Protein AF-0000000084614443 (afdb_homodimer)

Nearest PDB structures (foldseek):
  5t16-assembly2_J  TM=6.956E-01  e=3.233E-03  Saccharomyces cerevisiae S288C
  7dey-assembly2_B  TM=7.545E-01  e=1.263E-02  Scheffersomyces stipitis CBS 6054
  3rv1-assembly1_A  TM=6.695E-01  e=6.612E-02  Vanderwaltozyma polyspora DSM 70294
  7oib-assembly1_c  TM=7.573E-01  e=4.635E-01  Homo sapiens
  3rv0-assembly1_A  TM=6.256E-01  e=2.344E-01  Vanderwaltozyma polyspora DSM 70294

Foldseek 3Di:
DDDPDDDPDDPDDPDDPPDPDDDDPPPPPPPPVPPPPPPPCPVPVFQADDDDDDPVLVLLCLVPDDPSVVVLLVQLLVVLLVLLLVLVCVVCVPDDPVRSCVLSVQLSDLVLLLVSCVSNVVVVVSCVNCVPPHPDRSSSSSSSVLSSCVVRVNVVSSNVNSNSSVVNCCVPPVD/DCPDDDDDPDDPPDPDDPPDDPDDPDPPPVCPVPPPPPPPCVVPVFQADDDQDDPVLVLLCLVPDDPSVVVLLVQLLVVLLVLLLVLVCVVCVPDDPVRSCVLSVQLSDLVLLLVSCVSNVVVVVSCVNCVPPHPDRSSSSSSSVLSSCVVRVNVVSSNVNSNSSVVNCCVPPVD

Solvent-accessible surface area (backbone atoms only — not comparable to full-atom values): 20747 Å² total; per-residue (Å²): 141,93,89,83,77,80,88,83,79,85,85,73,87,80,76,84,84,72,86,73,82,76,73,84,73,76,79,73,74,75,76,68,70,73,74,70,67,68,70,72,71,72,72,73,76,66,49,68,64,80,85,77,92,42,70,69,59,51,45,41,52,46,42,65,92,38,72,58,22,53,38,30,25,53,52,5,46,36,44,48,45,25,46,39,50,52,31,42,45,70,75,40,73,81,55,48,53,69,55,48,52,55,52,48,65,45,68,66,31,49,70,48,30,28,51,49,24,54,65,36,42,45,65,65,57,42,48,76,67,30,74,83,59,60,92,60,59,51,20,51,47,42,21,15,50,51,28,49,35,50,76,66,70,31,56,70,54,48,54,51,38,29,38,39,49,47,51,47,42,54,72,72,62,67,117,141,85,91,75,94,90,81,87,79,79,80,88,68,89,76,76,86,73,82,71,91,76,76,78,79,80,77,75,72,76,74,69,68,72,74,69,67,66,69,70,70,71,70,71,74,66,48,66,66,79,84,78,94,42,69,70,58,51,45,41,52,47,40,66,89,39,70,59,22,53,37,30,26,54,52,5,46,37,43,47,45,25,46,38,51,51,31,42,47,70,74,40,73,80,56,48,55,69,56,48,52,56,50,48,64,44,68,67,32,50,69,47,30,28,52,50,24,54,66,38,42,44,65,64,56,41,50,76,66,32,74,82,61,59,93,60,59,50,18,51,48,41,21,15,49,52,28,50,34,50,76,69,69,32,56,71,55,50,52,52,38,29,37,40,50,47,50,48,42,53,72,72,62,68,116

pLDDT: mean 74.25, std 30.46, range [15.65, 98.75]

InterPro domains:
  IPR000999 Ribonuclease III domain [PS50142] (67-126)
  IPR036389 Ribonuclease III, endonuclease domain superfamily [G3DSA:1.10.1520.10] (41-172)
  IPR036389 Ribonuclease III, endonuclease domain superfamily [SSF69065] (45-162)

Radius of gyration: 46.21 Å; Cα contacts (8 Å, |Δi|>4): 333; chains: 2; bounding box: 99×212×124 Å

Organism: Rhizophagus irregularis (strain DAOM 197198w) (NCBI:txid1432141)

Sequence (350 aa):
MLRFQQNLQNLKNLKSIAFVSSIYKQNQLPLHLPRFLFSISDSTKTITLPKINDEKLLASIFTVPGNSHRFYRFYGDKAYNYYAVRALKLKLPDATRKEFVKITGVLVTRKFLSEVAKVCELDKMMLSYNKAGVNCNLGEMMEAYCSGMLFNGMEEEMKKFTSDVVDYYLKNYNKMLRFQQNLQNLKNLKSIAFVSSIYKQNQLPLHLPRFLFSISDSTKTITLPKINDEKLLASIFTVPGNSHRFYRFYGDKAYNYYAVRALKLKLPDATRKEFVKITGVLVTRKFLSEVAKVCELDKMMLSYNKAGVNCNLGEMMEAYCSGMLFNGMEEEMKKFTSDVVDYYLKNYNK

Secondary structure (DSSP, 8-state):
---------------------------------------------PPPPPPP--HHHHHHHHS-SSHHHHHHHHHHHHHHHHHHHHHHHHH-TT--HHHHHHHHHHHTSHHHHHHHHHHTTHHHHHHTT-TT-----HHHHHHHHHHHHHHTT-HHHHHHHHHHHHHHHHHHT--/-----------TT--------------------------------PPPPPPP--HHHHHHHHS-SSHHHHHHHHHHHHHHHHHHHHHHHHH-TT--HHHHHHHHHHHTSHHHHHHHHHHTTHHHHHHTT-TT-----HHHHHHHHHHHHHHTT-HHHHHHHHHHHHHHHHHHT--

Structure (mmCIF, N/CA/C/O backbone):
data_AF-0000000084614443-model_v1
#
loop_
_entity.id
_entity.type
_entity.pdbx_description
1 polymer 'RNase III domain-containing protein'
#
loop_
_atom_site.group_PDB
_atom_site.id
_atom_site.type_symbol
_atom_site.label_atom_id
_atom_site.label_alt_id
_atom_site.label_comp_id
_atom_site.label_asym_id
_atom_site.label_entity_id
_atom_site.label_seq_id
_atom_site.pdbx_PDB_ins_code
_atom_site.Cartn_x
_atom_site.Cartn_y
_atom_site.Cartn_z
_atom_site.occupancy
_atom_site.B_iso_or_equiv
_atom_site.auth_seq_id
_atom_site.auth_comp_id
_atom_site.auth_asym_id
_atom_site.auth_atom_id
_atom_site.pdbx_PDB_model_num
ATOM 1 N N . MET A 1 1 ? -25.234 -88.312 -103.25 1 16.89 1 MET A N 1
ATOM 2 C CA . MET A 1 1 ? -24.703 -86.938 -103.25 1 16.89 1 MET A CA 1
ATOM 3 C C . MET A 1 1 ? -24.828 -86.375 -101.812 1 16.89 1 MET A C 1
ATOM 5 O O . MET A 1 1 ? -23.844 -85.812 -101.312 1 16.89 1 MET A O 1
ATOM 9 N N . LEU A 1 2 ? -25.812 -85.188 -101.25 1 18.8 2 LEU A N 1
ATOM 10 C CA . LEU A 1 2 ? -25.625 -83.75 -101.125 1 18.8 2 LEU A CA 1
ATOM 11 C C . LEU A 1 2 ? -25.406 -83.375 -99.625 1 18.8 2 LEU A C 1
ATOM 13 O O . LEU A 1 2 ? -26.188 -83.812 -98.75 1 18.8 2 LEU A O 1
ATOM 17 N N . ARG A 1 3 ? -24.312 -82.562 -99.125 1 23.19 3 ARG A N 1
ATOM 18 C CA . ARG A 1 3 ? -23.281 -82.25 -98.125 1 23.19 3 ARG A CA 1
ATOM 19 C C . ARG A 1 3 ? -23.812 -81.312 -97.062 1 23.19 3 ARG A C 1
ATOM 21 O O . ARG A 1 3 ? -23.953 -80.125 -97.312 1 23.19 3 ARG A O 1
ATOM 28 N N . PHE A 1 4 ? -24.734 -81.438 -96.125 1 20.31 4 PHE A N 1
ATOM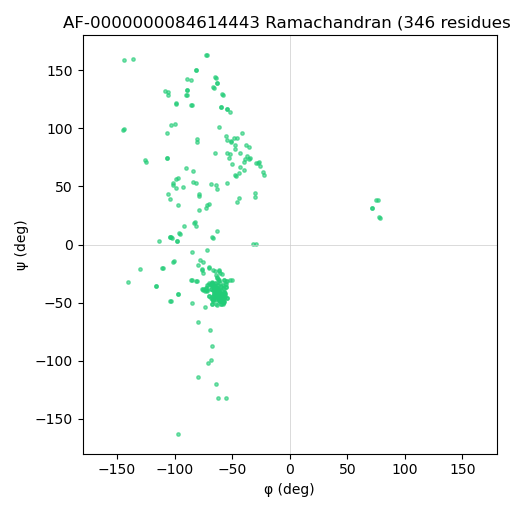 29 C CA . PHE A 1 4 ? -25.656 -80.812 -95.188 1 20.31 4 PHE A CA 1
ATOM 30 C C . PHE A 1 4 ? -24.906 -80 -94.125 1 20.31 4 PHE A C 1
ATOM 32 O O . PHE A 1 4 ? -25.516 -79.438 -93.188 1 20.31 4 PHE A O 1
ATOM 39 N N . GLN A 1 5 ? -23.594 -80.312 -93.75 1 20.92 5 GLN A N 1
ATOM 40 C CA . GLN A 1 5 ? -23.125 -80.312 -92.375 1 20.92 5 GLN A CA 1
ATOM 41 C C . GLN A 1 5 ? -22.812 -78.875 -91.875 1 20.92 5 GLN A C 1
ATOM 43 O O . GLN A 1 5 ? -22.391 -78.688 -90.75 1 20.92 5 GLN A O 1
ATOM 48 N N . GLN A 1 6 ? -22.641 -77.875 -92.75 1 20.55 6 GLN A N 1
ATOM 49 C CA . GLN A 1 6 ? -21.484 -77 -92.438 1 20.55 6 GLN A CA 1
ATOM 50 C C . GLN A 1 6 ? -21.641 -76.25 -91.125 1 20.55 6 GLN A C 1
ATOM 52 O O . GLN A 1 6 ? -20.766 -76.312 -90.25 1 20.55 6 GLN A O 1
ATOM 57 N N . ASN A 1 7 ? -21.641 -74.75 -91.062 1 19.61 7 ASN A N 1
ATOM 58 C CA . ASN A 1 7 ? -20.781 -73.75 -90.5 1 19.61 7 ASN A CA 1
ATOM 59 C C . ASN A 1 7 ? -21.375 -73.188 -89.188 1 19.61 7 ASN A C 1
ATOM 61 O O . ASN A 1 7 ? -22.484 -72.625 -89.188 1 19.61 7 ASN A O 1
ATOM 65 N N . LEU A 1 8 ? -21.047 -73.438 -87.875 1 22.34 8 LEU A N 1
ATOM 66 C CA . LEU A 1 8 ? -21.234 -73.25 -86.438 1 22.34 8 LEU A CA 1
ATOM 67 C C . LEU A 1 8 ? -20.984 -71.812 -86 1 22.34 8 LEU A C 1
ATOM 69 O O . LEU A 1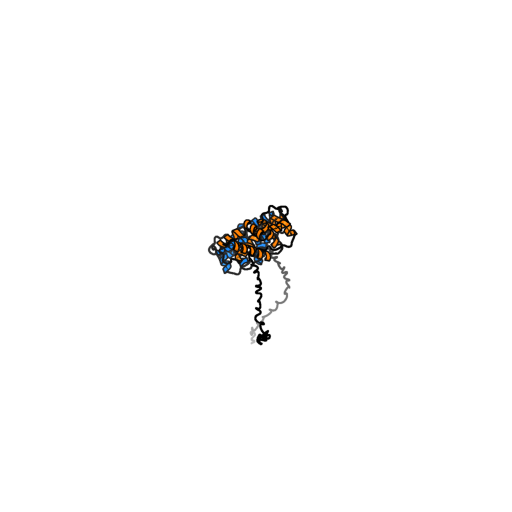 8 ? -20.203 -71.625 -85.125 1 22.34 8 LEU A O 1
ATOM 73 N N . GLN A 1 9 ? -20.859 -70.75 -86.938 1 19.41 9 GLN A N 1
ATOM 74 C CA . GLN A 1 9 ? -20.031 -69.625 -86.562 1 19.41 9 GLN A CA 1
ATOM 75 C C . GLN A 1 9 ? -20.578 -68.938 -85.375 1 19.41 9 GLN A C 1
ATOM 77 O O . GLN A 1 9 ? -21.5 -69.375 -84.688 1 19.41 9 GLN A O 1
ATOM 82 N N . ASN A 1 10 ? -20.766 -67.312 -85.312 1 20.31 10 ASN A N 1
ATOM 83 C CA . ASN A 1 10 ? -20.219 -66.188 -84.625 1 20.31 10 ASN A CA 1
ATOM 84 C C . ASN A 1 10 ? -21.141 -65.625 -83.562 1 20.31 10 ASN A C 1
ATOM 86 O O . ASN A 1 10 ? -22.016 -64.812 -83.812 1 20.31 10 ASN A O 1
ATOM 90 N N . LEU A 1 11 ? -21.859 -66.188 -82.688 1 20.45 11 LEU A N 1
ATOM 91 C CA . LEU A 1 11 ? -22.938 -65.688 -81.875 1 20.45 11 LEU A CA 1
ATOM 92 C C . LEU A 1 11 ? -22.422 -64.75 -80.812 1 20.45 11 LEU A C 1
ATOM 94 O O . LEU A 1 11 ? -22.453 -65.062 -79.625 1 20.45 11 LEU A O 1
ATOM 98 N N . LYS A 1 12 ? -21.297 -63.875 -81 1 19.42 12 LYS A N 1
ATOM 99 C CA . LYS A 1 12 ? -20.594 -63.375 -79.812 1 19.42 12 LYS A CA 1
ATOM 100 C C . LYS A 1 12 ? -21.469 -62.406 -79.062 1 19.42 12 LYS A C 1
ATOM 102 O O . LYS A 1 12 ? -21.547 -62.469 -77.812 1 19.42 12 LYS A O 1
ATOM 107 N N . ASN A 1 13 ? -21.766 -61.062 -79.5 1 20.52 13 ASN A N 1
ATOM 108 C CA . ASN A 1 13 ? -21.328 -59.844 -78.875 1 20.52 13 ASN A CA 1
ATOM 109 C C . ASN A 1 13 ? -22.375 -59.344 -77.875 1 20.52 13 ASN A C 1
ATOM 111 O O . ASN A 1 13 ? -23.266 -58.562 -78.188 1 20.52 13 ASN A O 1
ATOM 115 N N . LEU A 1 14 ? -23 -59.906 -76.938 1 20.31 14 LEU A N 1
ATOM 116 C CA . LEU A 1 14 ? -24.156 -59.531 -76.125 1 20.31 14 LEU A CA 1
ATOM 117 C C . LEU A 1 14 ? -23.812 -58.438 -75.125 1 20.31 14 LEU A C 1
ATOM 119 O O . LEU A 1 14 ? -23.688 -58.688 -73.938 1 20.31 14 LEU A O 1
ATOM 123 N N . LYS A 1 15 ? -22.844 -57.406 -75.312 1 19.23 15 LYS A N 1
ATOM 124 C CA . LYS A 1 15 ? -22.281 -56.781 -74.125 1 19.23 15 LYS A CA 1
ATOM 125 C C . LYS A 1 15 ? -23.328 -55.938 -73.375 1 19.23 15 LYS A C 1
ATOM 127 O O . LYS A 1 15 ? -23.516 -56.062 -72.188 1 19.23 15 LYS A O 1
ATOM 132 N N . SER A 1 16 ? -23.422 -54.5 -73.5 1 19.09 16 SER A N 1
ATOM 133 C CA . SER A 1 16 ? -23.031 -53.375 -72.625 1 19.09 16 SER A CA 1
ATOM 134 C C . SER A 1 16 ? -24.234 -52.75 -71.938 1 19.09 16 SER A C 1
ATOM 136 O O . SER A 1 16 ? -24.688 -51.656 -72.375 1 19.09 16 SER A O 1
ATOM 138 N N . ILE A 1 17 ? -25.266 -53.219 -71.438 1 20 17 ILE A N 1
ATOM 139 C CA . ILE A 1 17 ? -26.531 -52.594 -71.062 1 20 17 ILE A CA 1
ATOM 140 C C . ILE A 1 17 ? -26.328 -51.719 -69.875 1 20 17 ILE A C 1
ATOM 142 O O . ILE A 1 17 ? -26.828 -52.031 -68.75 1 20 17 ILE A O 1
ATOM 146 N N . ALA A 1 18 ? -25.25 -50.938 -69.5 1 20.23 18 ALA A N 1
ATOM 147 C CA . ALA A 1 18 ? -24.984 -50.5 -68.125 1 20.23 18 ALA A CA 1
ATOM 148 C C . ALA A 1 18 ? -25.891 -49.344 -67.75 1 20.23 18 ALA A C 1
ATOM 150 O O . ALA A 1 18 ? -25.906 -48.938 -66.562 1 20.23 18 ALA A O 1
ATOM 151 N N . PHE A 1 19 ? -26.672 -48.531 -68.438 1 21.39 19 PHE A N 1
ATOM 152 C CA . PHE A 1 19 ? -26.672 -47.094 -68.188 1 21.39 19 PHE A CA 1
ATOM 153 C C . PHE A 1 19 ? -27.578 -46.75 -67 1 21.39 19 PHE A C 1
ATOM 155 O O . PHE A 1 19 ? -28.672 -46.188 -67.188 1 21.39 19 PHE A O 1
ATOM 162 N N . VAL A 1 20 ? -28.047 -47.469 -66.062 1 19 20 VAL A N 1
ATOM 163 C CA . VAL A 1 20 ? -29.281 -47.219 -65.312 1 19 20 VAL A CA 1
ATOM 164 C C . VAL A 1 20 ? -29.078 -46.094 -64.312 1 19 20 VAL A C 1
ATOM 166 O O . VAL A 1 20 ? -30.016 -45.688 -63.625 1 19 20 VAL A O 1
ATOM 169 N N . SER A 1 21 ? -27.922 -45.562 -63.875 1 20.34 21 SER A N 1
ATOM 170 C CA . SER A 1 21 ? -27.766 -45.312 -62.438 1 20.34 21 SER A CA 1
ATOM 171 C C . SER A 1 21 ? -28.359 -43.969 -62.062 1 20.34 21 SER A C 1
ATOM 173 O O . SER A 1 21 ? -28.203 -43.5 -60.906 1 20.34 21 SER A O 1
ATOM 175 N N . SER A 1 22 ? -28.828 -43.062 -62.812 1 19.94 22 SER A N 1
ATOM 176 C CA . SER A 1 22 ? -28.562 -41.656 -62.5 1 19.94 22 SER A CA 1
ATOM 177 C C . SER A 1 22 ? -29.391 -41.188 -61.281 1 19.94 22 SER A C 1
ATOM 179 O O . SER A 1 22 ? -28.938 -40.375 -60.5 1 19.94 22 SER A O 1
ATOM 181 N N . ILE A 1 23 ? -30.703 -41.344 -61.25 1 22.33 23 ILE A N 1
ATOM 182 C CA . ILE A 1 23 ? -31.531 -40.156 -61.094 1 22.33 23 ILE A CA 1
ATOM 183 C C . ILE A 1 23 ? -31.594 -39.719 -59.656 1 22.33 23 ILE A C 1
ATOM 185 O O . ILE A 1 23 ? -31.469 -38.531 -59.312 1 22.33 23 ILE A O 1
ATOM 189 N N . TYR A 1 24 ? -32.188 -40.469 -58.781 1 21.53 24 TYR A N 1
ATOM 190 C CA . TYR A 1 24 ? -33.188 -39.938 -57.844 1 21.53 24 TYR A CA 1
ATOM 191 C C . TYR A 1 24 ? -32.5 -39.281 -56.656 1 21.53 24 TYR A C 1
ATOM 193 O O . TYR A 1 24 ? -32.031 -39.969 -55.719 1 21.53 24 TYR A O 1
ATOM 201 N N . LYS A 1 25 ? -31.625 -38.406 -56.812 1 22.64 25 LYS A N 1
ATOM 202 C CA . LYS A 1 25 ? -30.844 -37.938 -55.688 1 22.64 25 LYS A CA 1
ATOM 203 C C . LYS A 1 25 ? -31.734 -37.219 -54.656 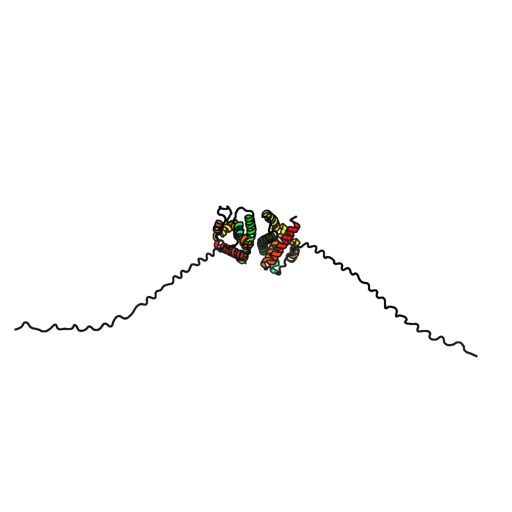1 22.64 25 LYS A C 1
ATOM 205 O O . LYS A 1 25 ? -32.281 -36.156 -54.969 1 22.64 25 LYS A O 1
ATOM 210 N N . GLN A 1 26 ? -32.438 -38 -53.844 1 21.94 26 GLN A N 1
ATOM 211 C CA . GLN A 1 26 ? -33.344 -37.531 -52.781 1 21.94 26 GLN A CA 1
ATOM 212 C C . GLN A 1 26 ? -32.625 -36.531 -51.875 1 21.94 26 GLN A C 1
ATOM 214 O O . GLN A 1 26 ? -31.469 -36.719 -51.5 1 21.94 26 GLN A O 1
ATOM 219 N N . ASN A 1 27 ? -33.062 -35.281 -51.875 1 26.38 27 ASN A N 1
ATOM 220 C CA . ASN A 1 27 ? -32.75 -34 -51.25 1 26.38 27 ASN A CA 1
ATOM 221 C C . ASN A 1 27 ? -32.719 -34.094 -49.75 1 26.38 27 ASN A C 1
ATOM 223 O O . ASN A 1 27 ? -33.75 -34.219 -49.094 1 26.38 27 ASN A O 1
ATOM 227 N N . GLN A 1 28 ? -31.953 -35.031 -49.219 1 23.77 28 GLN A N 1
ATOM 228 C CA . GLN A 1 28 ? -31.969 -35.188 -47.781 1 23.77 28 GLN A CA 1
ATOM 229 C C . GLN A 1 28 ? -31.641 -33.875 -47.094 1 23.77 28 GLN A C 1
ATOM 231 O O . GLN A 1 28 ? -30.609 -33.25 -47.375 1 23.77 28 GLN A O 1
ATOM 236 N N . LEU A 1 29 ? -32.688 -33.062 -46.719 1 27.36 29 LEU A N 1
ATOM 237 C CA . LEU A 1 29 ? -32.656 -31.844 -45.938 1 27.36 29 LEU A CA 1
ATOM 238 C C . LEU A 1 29 ? -31.859 -32.031 -44.656 1 27.36 29 LEU A C 1
ATOM 240 O O . LEU A 1 29 ? -32.219 -32.875 -43.812 1 27.36 29 LEU A O 1
ATOM 244 N N . PRO A 1 30 ? -30.594 -32.188 -44.719 1 25.08 30 PRO A N 1
ATOM 245 C CA . PRO A 1 30 ? -29.938 -32.5 -43.469 1 25.08 30 PRO A CA 1
ATOM 246 C C . PRO A 1 30 ? -30.25 -31.484 -42.375 1 25.08 30 PRO A C 1
ATOM 248 O O . PRO A 1 30 ? -30.188 -30.266 -42.594 1 25.08 30 PRO A O 1
ATOM 251 N N . LEU A 1 31 ? -31.297 -31.672 -41.594 1 28.78 31 LEU A N 1
ATOM 252 C CA . LEU A 1 31 ? -31.672 -30.969 -40.375 1 28.78 31 LEU A CA 1
ATOM 253 C C . LEU A 1 31 ? -30.469 -30.766 -39.438 1 28.78 31 LEU A C 1
ATOM 255 O O . LEU A 1 31 ? -30.031 -31.719 -38.781 1 28.78 31 LEU A O 1
ATOM 259 N N . HIS A 1 32 ? -29.375 -30.453 -40 1 29.08 32 HIS A N 1
ATOM 260 C CA . HIS A 1 32 ? -28.297 -30.328 -39.031 1 29.08 32 HIS A CA 1
ATOM 261 C C . HIS A 1 32 ? -28.672 -29.344 -37.906 1 29.08 32 HIS A C 1
ATOM 263 O O . HIS A 1 32 ? -28.969 -28.172 -38.188 1 29.08 32 HIS A O 1
ATOM 269 N N . LEU A 1 33 ? -29.469 -29.797 -36.969 1 29.88 33 LEU A N 1
ATOM 270 C CA . LEU A 1 33 ? -29.656 -29 -35.781 1 29.88 33 LEU A CA 1
ATOM 271 C C . LEU A 1 33 ? -28.312 -28.531 -35.219 1 29.88 33 LEU A C 1
ATOM 273 O O . LEU A 1 33 ? -27.406 -29.344 -35 1 29.88 33 LEU A O 1
ATOM 277 N N . PRO A 1 34 ? -27.875 -27.406 -35.625 1 28.75 34 PRO A N 1
ATOM 278 C CA . PRO A 1 34 ? -26.625 -26.953 -35.031 1 28.75 34 PRO A CA 1
ATOM 279 C C . PRO A 1 34 ? -26.625 -27.125 -33.5 1 28.75 34 PRO A C 1
ATOM 281 O O . PRO A 1 34 ? -27.594 -26.766 -32.844 1 28.75 34 PRO A O 1
ATOM 284 N N . ARG A 1 35 ? -26.141 -28.266 -33.031 1 30.59 35 ARG A N 1
ATOM 285 C CA . ARG A 1 35 ? -25.812 -28.328 -31.625 1 30.59 35 ARG A CA 1
ATOM 286 C C . ARG A 1 35 ? -25.156 -27.031 -31.156 1 30.59 35 ARG A C 1
ATOM 288 O O . ARG A 1 35 ? -24.031 -26.719 -31.578 1 30.59 35 ARG A O 1
ATOM 295 N N . PHE A 1 36 ? -25.906 -25.984 -31.078 1 29.53 36 PHE A N 1
ATOM 296 C CA . PHE A 1 36 ? -25.359 -24.906 -30.281 1 29.53 36 PHE A CA 1
ATOM 297 C C . PHE A 1 36 ? -24.766 -25.438 -28.984 1 29.53 36 PHE A C 1
ATOM 299 O O . PHE A 1 36 ? -25.484 -25.875 -28.094 1 29.53 36 PHE A O 1
ATOM 306 N N . LEU A 1 37 ? -23.797 -26.266 -29.109 1 32.5 37 LEU A N 1
ATOM 307 C CA . LEU A 1 37 ? -23.047 -26.422 -27.859 1 32.5 37 LEU A CA 1
ATOM 308 C C . LEU A 1 37 ? -22.938 -25.078 -27.125 1 32.5 37 LEU A C 1
ATOM 310 O O . LEU A 1 37 ? -22.344 -24.141 -27.641 1 32.5 37 LEU A O 1
ATOM 314 N N . PHE A 1 38 ? -23.969 -24.703 -26.531 1 30.8 38 PHE A N 1
ATOM 315 C CA . PHE A 1 38 ? -23.781 -23.734 -25.469 1 30.8 38 PHE A CA 1
ATOM 316 C C . PHE A 1 38 ? -22.516 -24.031 -24.672 1 30.8 38 PHE A C 1
ATOM 318 O O . PHE A 1 38 ? -22.375 -25.125 -24.109 1 30.8 38 PHE A O 1
ATOM 325 N N . SER A 1 39 ? -21.359 -23.75 -25.266 1 33.75 39 SER A N 1
ATOM 326 C CA . SER A 1 39 ? -20.281 -23.531 -24.312 1 33.75 39 SER A CA 1
ATOM 327 C C . SER A 1 39 ? -20.812 -23.031 -22.969 1 33.75 39 SER A C 1
ATOM 329 O O . SER A 1 39 ? -21.422 -21.969 -22.891 1 33.75 39 SER A O 1
ATOM 331 N N . ILE A 1 40 ? -21.438 -23.781 -22.234 1 35.19 40 ILE A N 1
ATOM 332 C CA . ILE A 1 40 ? -21.531 -23.422 -20.828 1 35.19 40 ILE A CA 1
ATOM 333 C C . ILE A 1 40 ? -20.297 -22.625 -20.422 1 35.19 40 ILE A C 1
ATOM 335 O O . ILE A 1 40 ? -19.188 -23.141 -20.422 1 35.19 40 ILE A O 1
ATOM 339 N N . SER A 1 41 ? -20.125 -21.375 -20.891 1 36.69 41 SER A N 1
ATOM 340 C CA . SER A 1 41 ? -19.281 -20.438 -20.172 1 36.69 41 SER A CA 1
ATOM 341 C C . SER A 1 41 ? -19.281 -20.719 -18.672 1 36.69 41 SER A C 1
ATOM 343 O O . SER A 1 41 ? -20.281 -20.484 -17.984 1 36.69 41 SER A O 1
ATOM 345 N N . ASP A 1 42 ? -19.188 -21.812 -18.188 1 39.66 42 ASP A N 1
ATOM 346 C CA . ASP A 1 42 ? -18.797 -22.016 -16.797 1 39.66 42 ASP A CA 1
ATOM 347 C C . ASP A 1 42 ? -18.016 -20.828 -16.266 1 39.66 42 ASP A C 1
ATOM 349 O O . ASP A 1 42 ? -16.844 -20.641 -16.594 1 39.66 42 ASP A O 1
ATOM 353 N N . SER A 1 43 ? -18.469 -19.609 -16.156 1 43.22 43 SER A N 1
ATOM 354 C CA . SER A 1 43 ? -18.047 -18.297 -15.68 1 43.22 43 SER A CA 1
ATOM 355 C C . SER A 1 43 ? -17.094 -18.422 -14.5 1 43.22 43 SER A C 1
ATOM 3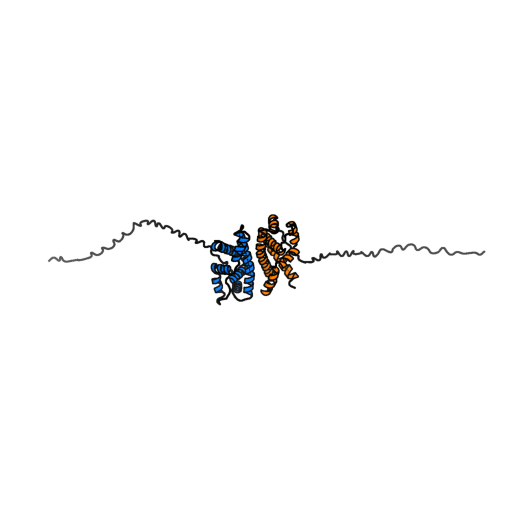57 O O . SER A 1 43 ? -17.266 -17.766 -13.477 1 43.22 43 SER A O 1
ATOM 359 N N . THR A 1 44 ? -16.719 -19.5 -14.023 1 50.38 44 THR A N 1
ATOM 360 C CA . THR A 1 44 ? -15.766 -19.516 -12.922 1 50.38 44 THR A CA 1
ATOM 361 C C . THR A 1 44 ? -14.578 -18.594 -13.203 1 50.38 44 THR A C 1
ATOM 363 O O . THR A 1 44 ? -13.68 -18.953 -13.969 1 50.38 44 THR A O 1
ATOM 366 N N . LYS A 1 45 ? -14.906 -17.375 -13.383 1 59.81 45 LYS A N 1
ATOM 367 C CA . LYS A 1 45 ? -13.914 -16.344 -13.617 1 59.81 45 LYS A CA 1
ATOM 368 C C . LYS A 1 45 ? -12.664 -16.578 -12.773 1 59.81 45 LYS A C 1
ATOM 370 O O . LYS A 1 45 ? -12.711 -16.5 -11.547 1 59.81 45 LYS A O 1
ATOM 375 N N . THR A 1 46 ? -11.68 -17.406 -13.234 1 82.5 46 THR A N 1
ATOM 376 C CA . THR A 1 46 ? -10.359 -17.719 -12.695 1 82.5 46 THR A CA 1
ATOM 377 C C . THR A 1 46 ? -9.461 -16.484 -12.75 1 82.5 46 THR A C 1
ATOM 379 O O . THR A 1 46 ? -9.68 -15.578 -13.562 1 82.5 46 THR A O 1
ATOM 382 N N . ILE A 1 47 ? -8.766 -16.25 -11.672 1 95.19 47 ILE A N 1
ATOM 383 C CA . ILE A 1 47 ? -7.785 -15.172 -11.641 1 95.19 47 ILE A CA 1
ATOM 384 C C . ILE A 1 47 ? -6.723 -15.406 -12.711 1 95.19 47 ILE A C 1
ATOM 386 O O . ILE A 1 47 ? -6.141 -16.484 -12.789 1 95.19 47 ILE A O 1
ATOM 390 N N . THR A 1 48 ? -6.66 -14.469 -13.625 1 93.75 48 THR A N 1
ATOM 391 C CA . THR A 1 48 ? -5.594 -14.555 -14.617 1 93.75 48 THR A CA 1
ATOM 392 C C . THR A 1 48 ? -4.352 -13.812 -14.141 1 93.75 48 THR A C 1
ATOM 394 O O . THR A 1 48 ? -4.434 -12.648 -13.727 1 93.75 48 THR A O 1
ATOM 397 N N . LEU A 1 49 ? -3.262 -14.469 -14.188 1 96.5 49 LEU A N 1
ATOM 398 C CA . LEU A 1 49 ? -1.996 -13.859 -13.789 1 96.5 49 LEU A CA 1
ATOM 399 C C . LEU A 1 49 ? -1.376 -13.086 -14.945 1 96.5 49 LEU A C 1
ATOM 401 O O . LEU A 1 49 ? -1.034 -13.672 -15.977 1 96.5 49 LEU A O 1
ATOM 405 N N . PRO A 1 50 ? -1.177 -11.805 -14.766 1 97.38 50 PRO A N 1
ATOM 406 C CA . PRO A 1 50 ? -0.54 -11.062 -15.852 1 97.38 50 PRO A CA 1
ATOM 407 C C . PRO A 1 50 ? 0.896 -11.508 -16.125 1 97.38 50 PRO A C 1
ATOM 409 O O . PRO A 1 50 ? 1.653 -11.75 -15.172 1 97.38 50 PRO A O 1
ATOM 412 N N . LYS A 1 51 ? 1.259 -11.5 -17.359 1 95.81 51 LYS A N 1
ATOM 413 C CA . LYS A 1 51 ? 2.578 -12.016 -17.719 1 95.81 51 LYS A CA 1
ATOM 414 C C . LYS A 1 51 ? 3.631 -10.914 -17.672 1 95.81 51 LYS A C 1
ATOM 416 O O . LYS A 1 51 ? 3.4 -9.805 -18.156 1 95.81 51 LYS A O 1
ATOM 421 N N . ILE A 1 52 ? 4.754 -11.227 -17.031 1 96.44 52 ILE A N 1
ATOM 422 C CA . ILE A 1 52 ? 5.922 -10.359 -17.031 1 96.44 52 ILE A CA 1
ATOM 423 C C . ILE A 1 52 ? 6.934 -10.836 -18.062 1 96.44 52 ILE A C 1
ATOM 425 O O . ILE A 1 52 ? 7.422 -11.969 -17.984 1 96.44 52 ILE A O 1
ATOM 429 N N . ASN A 1 53 ? 7.215 -9.922 -19 1 93.88 53 ASN A N 1
ATOM 430 C CA . ASN A 1 53 ? 8.125 -10.281 -20.078 1 93.88 53 ASN A CA 1
ATOM 431 C C . ASN A 1 53 ? 9.547 -9.797 -19.797 1 93.88 53 ASN A C 1
ATOM 433 O O . ASN A 1 53 ? 10.094 -8.992 -20.547 1 93.88 53 ASN A O 1
ATOM 437 N N . ASP A 1 54 ? 10.164 -10.117 -18.797 1 95 54 ASP A N 1
ATOM 438 C CA . ASP A 1 54 ? 11.531 -9.828 -18.375 1 95 54 ASP A CA 1
ATOM 439 C C . ASP A 1 54 ? 12.133 -11.008 -17.609 1 95 54 ASP A C 1
ATOM 441 O O . ASP A 1 54 ? 11.961 -11.125 -16.391 1 95 54 ASP A O 1
ATOM 445 N N . GLU A 1 55 ? 12.875 -11.727 -18.359 1 91.5 55 GLU A N 1
ATOM 446 C CA . GLU A 1 55 ? 13.391 -12.984 -17.828 1 91.5 55 GLU A CA 1
ATOM 447 C C . GLU A 1 55 ? 14.352 -12.734 -16.672 1 91.5 55 GLU A C 1
ATOM 449 O O . GLU A 1 55 ? 14.414 -13.523 -15.727 1 91.5 55 GLU A O 1
ATOM 454 N N . LYS A 1 56 ? 15.094 -11.734 -16.766 1 90.31 56 LYS A N 1
ATOM 455 C CA . LYS A 1 56 ? 16.031 -11.414 -15.695 1 90.31 56 LYS A CA 1
ATOM 456 C C . LYS A 1 56 ? 15.297 -11.062 -14.398 1 90.31 56 LYS A C 1
ATOM 458 O O . LYS A 1 56 ? 15.695 -11.5 -13.32 1 90.31 56 LYS A O 1
ATOM 463 N N . LEU A 1 57 ? 14.266 -10.305 -14.578 1 92 57 LEU A N 1
ATOM 464 C CA . LEU A 1 57 ? 13.438 -9.945 -13.43 1 92 57 LEU A CA 1
ATOM 465 C C . LEU A 1 57 ? 12.781 -11.172 -12.82 1 92 57 LEU A C 1
ATOM 467 O O . LEU A 1 57 ? 12.812 -11.359 -11.602 1 92 57 LEU A O 1
ATOM 471 N N . LEU A 1 58 ? 12.273 -12.016 -13.688 1 91.12 58 LEU A N 1
ATOM 472 C CA . LEU A 1 58 ? 11.609 -13.227 -13.211 1 91.12 58 LEU A CA 1
ATOM 473 C C . LEU A 1 58 ? 12.594 -14.133 -12.484 1 91.12 58 LEU A C 1
ATOM 475 O O . LEU A 1 58 ? 12.258 -14.727 -11.461 1 91.12 58 LEU A O 1
ATOM 479 N N . ALA A 1 59 ? 13.766 -14.156 -12.969 1 87.62 59 ALA A N 1
ATOM 480 C CA . ALA A 1 59 ? 14.797 -14.961 -12.32 1 87.62 59 ALA A CA 1
ATOM 481 C C . ALA A 1 59 ? 15.109 -14.422 -10.922 1 87.62 59 ALA A C 1
ATOM 483 O O . ALA A 1 59 ? 15.289 -15.195 -9.984 1 87.62 59 ALA A O 1
ATOM 484 N N . SER A 1 60 ? 15.141 -13.141 -10.797 1 87.69 60 SER A N 1
ATOM 485 C CA . SER A 1 60 ? 15.43 -12.516 -9.516 1 87.69 60 SER A CA 1
ATOM 486 C C . SER A 1 60 ? 14.312 -12.766 -8.508 1 87.69 60 SER A C 1
ATOM 488 O O . SER A 1 60 ? 14.562 -12.906 -7.312 1 87.69 60 SER A O 1
ATOM 490 N N . ILE A 1 61 ? 13.148 -12.828 -9.008 1 88.94 61 ILE A N 1
ATOM 491 C CA . ILE A 1 61 ? 11.969 -13.031 -8.172 1 88.94 61 ILE A CA 1
ATOM 492 C C . ILE A 1 61 ? 11.906 -14.492 -7.719 1 88.94 61 ILE A C 1
ATOM 494 O O . ILE A 1 61 ? 11.609 -14.773 -6.555 1 88.94 61 ILE A O 1
ATOM 498 N N . PHE A 1 62 ? 12.258 -15.367 -8.594 1 86 62 PHE A N 1
ATOM 499 C CA . PHE A 1 62 ? 11.984 -16.781 -8.328 1 86 62 PHE A CA 1
ATOM 500 C C . PHE A 1 62 ? 13.234 -17.484 -7.848 1 86 62 PHE A C 1
ATOM 502 O O . PHE A 1 62 ? 13.172 -18.625 -7.359 1 86 62 PHE A O 1
ATOM 509 N N . THR A 1 63 ? 14.305 -16.828 -8.055 1 76.38 63 THR A N 1
ATOM 510 C CA . THR A 1 63 ? 15.516 -17.484 -7.578 1 76.38 63 THR A CA 1
ATOM 511 C C . THR A 1 63 ? 15.695 -17.266 -6.078 1 76.38 63 THR A C 1
ATOM 513 O O . THR A 1 63 ? 16.016 -16.156 -5.641 1 76.38 63 THR A O 1
ATOM 516 N N . VAL A 1 64 ? 15.078 -18.203 -5.324 1 64.06 64 VAL A N 1
ATOM 517 C CA . VAL A 1 64 ? 15.211 -18.25 -3.871 1 64.06 64 VAL A CA 1
ATOM 518 C C . VAL A 1 64 ? 16.469 -19.047 -3.496 1 64.06 64 VAL A C 1
ATOM 520 O O . VAL A 1 64 ? 16.875 -19.953 -4.219 1 64.06 64 VAL A O 1
ATOM 523 N N . PRO A 1 65 ? 17.141 -18.562 -2.451 1 60.53 65 PRO A N 1
ATOM 524 C CA . PRO A 1 65 ? 17.125 -17.578 -1.367 1 60.53 65 PRO A CA 1
ATOM 525 C C . PRO A 1 65 ? 18.078 -16.422 -1.619 1 60.53 65 PRO A C 1
ATOM 527 O O . PRO A 1 65 ? 19.25 -16.641 -1.933 1 60.53 65 PRO A O 1
ATOM 530 N N . GLY A 1 66 ? 17.688 -15.242 -2.16 1 66.06 66 GLY A N 1
ATOM 531 C CA . GLY A 1 66 ? 18.641 -14.148 -2.314 1 66.06 66 GLY A CA 1
ATOM 532 C C . GLY A 1 66 ? 18.062 -12.805 -1.907 1 66.06 66 GLY A C 1
ATOM 533 O O . GLY A 1 66 ? 16.875 -12.688 -1.632 1 66.06 66 GLY A O 1
ATOM 534 N N . ASN A 1 67 ? 19.078 -12.008 -1.661 1 68 67 ASN A N 1
ATOM 535 C CA . ASN A 1 67 ? 18.766 -10.648 -1.223 1 68 67 ASN A CA 1
ATOM 536 C C . ASN A 1 67 ? 17.75 -9.977 -2.141 1 68 67 ASN A C 1
ATOM 538 O O . ASN A 1 67 ? 16.859 -9.266 -1.674 1 68 67 ASN A O 1
ATOM 542 N N . SER A 1 68 ? 17.797 -10.367 -3.357 1 81.44 68 SER A N 1
ATOM 543 C CA . SER A 1 68 ? 16.891 -9.734 -4.309 1 81.44 68 SER A CA 1
ATOM 544 C C . SER A 1 68 ? 15.461 -10.211 -4.098 1 81.44 68 SER A C 1
ATOM 546 O O . SER A 1 68 ? 14.523 -9.406 -4.102 1 81.44 68 SER A O 1
ATOM 548 N N . HIS A 1 69 ? 15.383 -11.461 -3.836 1 85.44 69 HIS A N 1
ATOM 549 C CA . HIS A 1 69 ? 14.062 -12.039 -3.596 1 85.44 69 HIS A CA 1
ATOM 550 C C . HIS A 1 69 ? 13.398 -11.422 -2.371 1 85.44 69 HIS A C 1
ATOM 552 O O . HIS A 1 69 ? 12.219 -11.078 -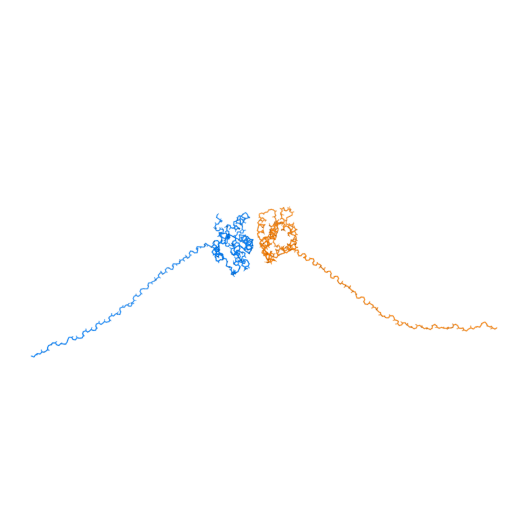2.402 1 85.44 69 HIS A O 1
ATOM 558 N N . ARG A 1 70 ? 14.156 -11.172 -1.376 1 89.69 70 ARG A N 1
ATOM 559 C CA . ARG A 1 70 ? 13.625 -10.625 -0.132 1 89.69 70 ARG A CA 1
ATOM 560 C C . ARG A 1 70 ? 13.156 -9.188 -0.324 1 89.69 70 ARG A C 1
ATOM 562 O O . ARG A 1 70 ? 12.164 -8.766 0.276 1 89.69 70 ARG A O 1
ATOM 569 N N . PHE A 1 71 ? 13.859 -8.555 -1.161 1 91.94 71 PHE A N 1
ATOM 570 C CA . PHE A 1 71 ? 13.461 -7.191 -1.479 1 91.94 71 PHE A CA 1
ATOM 571 C C . PHE A 1 71 ? 12.125 -7.18 -2.213 1 91.94 71 PHE A C 1
ATOM 573 O O . PHE A 1 71 ? 11.211 -6.434 -1.843 1 91.94 71 PHE A O 1
ATOM 580 N N . TYR A 1 72 ? 12.008 -8.016 -3.168 1 93.38 72 TYR A N 1
ATOM 581 C CA . TYR A 1 72 ? 10.781 -8.078 -3.951 1 93.38 72 TYR A CA 1
ATOM 582 C C . TYR A 1 72 ? 9.602 -8.5 -3.082 1 93.38 72 TYR A C 1
ATOM 584 O O . TYR A 1 72 ? 8.5 -7.973 -3.227 1 93.38 72 TYR A O 1
ATOM 592 N N . ARG A 1 73 ? 9.906 -9.422 -2.23 1 94.38 73 ARG A N 1
ATOM 593 C CA . ARG A 1 73 ? 8.867 -9.867 -1.307 1 94.38 73 ARG A CA 1
ATOM 594 C C . ARG A 1 73 ? 8.398 -8.727 -0.41 1 94.38 73 ARG A C 1
ATOM 596 O O . ARG A 1 73 ? 7.199 -8.531 -0.219 1 94.38 73 ARG A O 1
ATOM 603 N N . PHE A 1 74 ? 9.312 -8.039 0.081 1 95.38 74 PHE A N 1
ATOM 604 C CA . PHE A 1 74 ? 9.016 -6.938 0.991 1 95.38 74 PHE A CA 1
ATOM 605 C C . PHE A 1 74 ? 8.219 -5.848 0.282 1 95.38 74 PHE A C 1
ATOM 607 O O . PHE A 1 74 ? 7.16 -5.43 0.765 1 95.38 74 PHE A O 1
ATOM 614 N N . TYR A 1 75 ? 8.75 -5.449 -0.833 1 95.94 75 TYR A N 1
ATOM 615 C CA . TYR A 1 75 ? 8.078 -4.422 -1.619 1 95.94 75 TYR A CA 1
ATOM 616 C C . TYR A 1 75 ? 6.691 -4.883 -2.043 1 95.94 75 TYR A C 1
ATOM 618 O O . TYR A 1 75 ? 5.727 -4.121 -1.958 1 95.94 75 TYR A O 1
ATOM 626 N N . GLY A 1 76 ? 6.602 -6.105 -2.457 1 97.12 76 GLY A N 1
ATOM 627 C CA . GLY A 1 76 ? 5.352 -6.684 -2.918 1 97.12 76 GLY A CA 1
ATOM 628 C C . GLY A 1 76 ? 4.285 -6.738 -1.84 1 97.12 76 GLY A C 1
ATOM 629 O O . GLY A 1 76 ? 3.098 -6.578 -2.123 1 97.12 76 GLY A O 1
ATOM 630 N N . ASP A 1 77 ? 4.766 -6.969 -0.646 1 97.31 77 ASP A N 1
ATOM 631 C CA . ASP A 1 77 ? 3.844 -7 0.485 1 97.31 77 ASP A CA 1
ATOM 632 C C . ASP A 1 77 ? 3.127 -5.66 0.644 1 97.31 77 ASP A C 1
ATOM 634 O O . ASP A 1 77 ? 1.897 -5.613 0.724 1 97.31 77 ASP A O 1
ATOM 638 N N . LYS A 1 78 ? 3.873 -4.598 0.631 1 97.69 78 LYS A N 1
ATOM 639 C CA . LYS A 1 78 ? 3.293 -3.268 0.779 1 97.69 78 LYS A CA 1
ATOM 640 C C . LYS A 1 78 ? 2.406 -2.918 -0.412 1 97.69 78 LYS A C 1
ATOM 642 O O . LYS A 1 78 ? 1.307 -2.389 -0.24 1 97.69 78 LYS A O 1
ATOM 647 N N . ALA A 1 79 ? 2.881 -3.27 -1.561 1 98.38 79 ALA A N 1
ATOM 648 C CA . ALA A 1 79 ? 2.143 -2.941 -2.777 1 98.38 79 ALA A CA 1
ATOM 649 C C . ALA A 1 79 ? 0.829 -3.715 -2.848 1 98.38 79 ALA A C 1
ATOM 651 O O . ALA A 1 79 ? -0.237 -3.123 -3.037 1 98.38 79 ALA A O 1
ATOM 652 N N . TYR A 1 80 ? 0.95 -5.008 -2.66 1 98.75 80 TYR A N 1
ATOM 653 C CA . TYR A 1 80 ? -0.252 -5.828 -2.76 1 98.75 80 TYR A CA 1
ATOM 654 C C . TYR A 1 80 ? -1.305 -5.379 -1.754 1 98.75 80 TYR A C 1
ATOM 656 O O . TYR A 1 80 ? -2.492 -5.305 -2.078 1 98.75 80 TYR A O 1
ATOM 664 N N . ASN A 1 81 ? -0.875 -5.117 -0.515 1 98.38 81 ASN A N 1
ATOM 665 C CA . ASN A 1 81 ? -1.805 -4.688 0.523 1 98.38 81 ASN A CA 1
ATOM 666 C C . ASN A 1 81 ? -2.6 -3.461 0.088 1 98.38 81 ASN A C 1
ATOM 668 O O . ASN A 1 81 ? -3.826 -3.436 0.209 1 98.38 81 ASN A O 1
ATOM 672 N N . TYR A 1 82 ? -1.948 -2.514 -0.449 1 98.56 82 TYR A N 1
ATOM 673 C CA . TYR A 1 82 ? -2.625 -1.3 -0.89 1 98.56 82 TYR A CA 1
ATOM 674 C C . TYR A 1 82 ? -3.564 -1.591 -2.055 1 98.56 82 TYR A C 1
ATOM 676 O O . TYR A 1 82 ? -4.723 -1.17 -2.045 1 98.56 82 TYR A O 1
ATOM 684 N N . TYR A 1 83 ? -3.094 -2.305 -3.064 1 98.62 83 TYR A N 1
ATOM 685 C CA . TYR A 1 83 ? -3.902 -2.531 -4.258 1 98.62 83 TYR A CA 1
ATOM 686 C C . TYR A 1 83 ? -5.105 -3.414 -3.941 1 98.62 83 TYR A C 1
ATOM 688 O O . TYR A 1 83 ? -6.172 -3.258 -4.539 1 98.62 83 TYR A O 1
ATOM 696 N N . ALA A 1 84 ? -4.902 -4.363 -3.018 1 98.38 84 ALA A N 1
ATOM 697 C CA . ALA A 1 84 ? -6.027 -5.191 -2.592 1 98.38 84 ALA A CA 1
ATOM 698 C C . ALA A 1 84 ? -7.094 -4.352 -1.897 1 98.38 84 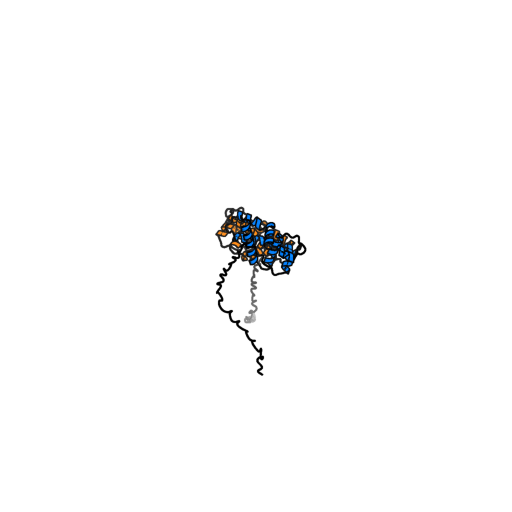ALA A C 1
ATOM 700 O O . ALA A 1 84 ? -8.289 -4.492 -2.186 1 98.38 84 ALA A O 1
ATOM 701 N N . VAL A 1 85 ? -6.641 -3.514 -0.999 1 97.56 85 VAL A N 1
ATOM 702 C CA . VAL A 1 85 ? -7.57 -2.662 -0.262 1 97.56 85 VAL A CA 1
ATOM 703 C C . VAL A 1 85 ? -8.25 -1.686 -1.221 1 97.56 85 VAL A C 1
ATOM 705 O O . VAL A 1 85 ? -9.445 -1.417 -1.099 1 97.56 85 VAL A O 1
ATOM 708 N N . ARG A 1 86 ? -7.512 -1.165 -2.094 1 97.69 86 ARG A N 1
ATOM 709 C CA . ARG A 1 86 ? -8.055 -0.287 -3.123 1 97.69 86 ARG A CA 1
ATOM 710 C C . ARG A 1 86 ? -9.141 -0.997 -3.93 1 97.69 86 ARG A C 1
ATOM 712 O O . ARG A 1 86 ? -10.211 -0.436 -4.168 1 97.69 86 ARG A O 1
ATOM 719 N N . ALA A 1 87 ? -8.844 -2.18 -4.371 1 98.19 87 ALA A N 1
ATOM 720 C CA . ALA A 1 87 ? -9.805 -2.963 -5.145 1 98.19 87 ALA A CA 1
ATOM 721 C C . ALA A 1 87 ? -11.07 -3.234 -4.336 1 98.19 87 ALA A C 1
ATOM 723 O O . ALA A 1 87 ? -12.188 -3.158 -4.863 1 98.19 87 ALA A O 1
ATOM 724 N N . LEU A 1 88 ? -10.859 -3.564 -3.092 1 97.62 88 LEU A N 1
ATOM 725 C CA . LEU A 1 88 ? -11.992 -3.848 -2.219 1 97.62 88 LEU A CA 1
ATOM 726 C C . LEU A 1 88 ? -12.898 -2.627 -2.09 1 97.62 88 LEU A C 1
ATOM 728 O O . LEU A 1 88 ? -14.117 -2.742 -2.18 1 97.62 88 LEU A O 1
ATOM 732 N N . LYS A 1 89 ? -12.289 -1.484 -1.829 1 96.5 89 LYS A N 1
ATOM 733 C CA . LYS A 1 89 ? -13.055 -0.246 -1.701 1 96.5 89 LYS A CA 1
ATOM 734 C C . LYS A 1 89 ? -13.859 0.035 -2.965 1 96.5 89 LYS A C 1
ATOM 736 O O . LYS A 1 89 ? -15 0.491 -2.891 1 96.5 89 LYS A O 1
ATOM 741 N N . LEU A 1 90 ? -13.32 -0.253 -4.094 1 96.31 90 LEU A N 1
ATOM 742 C CA . LEU A 1 90 ? -13.984 -0.018 -5.367 1 96.31 90 LEU A CA 1
ATOM 743 C C . LEU A 1 90 ? -15.133 -1 -5.57 1 96.31 90 LEU A C 1
ATOM 745 O O . LEU A 1 90 ? -16.188 -0.634 -6.105 1 96.31 90 LEU A O 1
ATOM 749 N N . LYS A 1 91 ? -14.945 -2.168 -5.094 1 96.12 91 LYS A N 1
ATOM 750 C CA . LYS A 1 91 ? -15.938 -3.223 -5.316 1 96.12 91 LYS A CA 1
ATOM 751 C C . LYS A 1 91 ? -17.047 -3.166 -4.27 1 96.12 91 LYS A C 1
ATOM 753 O O . LYS A 1 91 ? -18.188 -3.555 -4.539 1 96.12 91 LYS A O 1
ATOM 758 N N . LEU A 1 92 ? -16.688 -2.721 -3.117 1 95.56 92 LEU A N 1
ATOM 759 C CA . LEU A 1 92 ? -17.641 -2.592 -2.031 1 95.56 92 LEU A CA 1
ATOM 760 C C . LEU A 1 92 ? -17.656 -1.172 -1.474 1 95.56 92 LEU A C 1
ATOM 762 O O . LEU A 1 92 ? -17.297 -0.956 -0.311 1 95.56 92 LEU A O 1
ATOM 766 N N . PRO A 1 93 ? -18.156 -0.25 -2.166 1 91.44 93 PRO A N 1
ATOM 767 C CA . PRO A 1 93 ? -18.109 1.156 -1.76 1 91.44 93 PRO A CA 1
ATOM 768 C C . PRO A 1 93 ? -18.906 1.438 -0.493 1 91.44 93 PRO A C 1
ATOM 770 O O . PRO A 1 93 ? -18.609 2.393 0.231 1 91.44 93 PRO A O 1
ATOM 773 N N . ASP A 1 94 ? -19.844 0.593 -0.199 1 90.69 94 ASP A N 1
ATOM 774 C CA . ASP A 1 94 ? -20.719 0.846 0.938 1 90.69 94 ASP A CA 1
ATOM 775 C C . ASP A 1 94 ? -20.344 -0.017 2.137 1 90.69 94 ASP A C 1
ATOM 777 O O . ASP A 1 94 ? -21.031 -0.014 3.158 1 90.69 94 ASP A O 1
ATOM 781 N N . ALA A 1 95 ? -19.234 -0.714 1.983 1 90.06 95 ALA A N 1
ATOM 782 C CA . ALA A 1 95 ? -18.812 -1.564 3.094 1 90.06 95 ALA A CA 1
ATOM 783 C C . ALA A 1 95 ? -18.484 -0.731 4.328 1 90.06 95 ALA A C 1
ATOM 785 O O . ALA A 1 95 ? -17.891 0.341 4.223 1 90.06 95 ALA A O 1
ATOM 786 N N . THR A 1 96 ? -18.891 -1.22 5.461 1 89.56 96 THR A N 1
ATOM 787 C CA . THR A 1 96 ? -18.547 -0.594 6.727 1 89.56 96 THR A CA 1
ATOM 788 C C . THR A 1 96 ? -17.062 -0.831 7.051 1 89.56 96 THR A C 1
ATOM 790 O O . THR A 1 96 ? -16.438 -1.706 6.461 1 89.56 96 THR A O 1
ATOM 793 N N . ARG A 1 97 ? -16.5 -0.072 7.957 1 89.19 97 ARG A N 1
ATOM 794 C CA . ARG A 1 97 ? -15.133 -0.277 8.406 1 89.19 97 ARG A CA 1
ATOM 795 C C . ARG A 1 97 ? -14.93 -1.694 8.938 1 89.19 97 ARG A C 1
ATOM 797 O O . ARG A 1 97 ? -13.938 -2.35 8.617 1 89.19 97 ARG A O 1
ATOM 804 N N . LYS A 1 98 ? -15.93 -2.127 9.695 1 92.56 98 LYS A N 1
ATOM 805 C CA . LYS A 1 98 ? -15.836 -3.463 10.273 1 92.56 98 LYS A CA 1
ATOM 806 C C . LYS A 1 98 ? -15.75 -4.531 9.195 1 92.56 98 LYS A C 1
ATOM 808 O O . LYS A 1 98 ? -14.922 -5.441 9.273 1 92.56 98 LYS A O 1
ATOM 813 N N . GLU A 1 99 ? -16.578 -4.438 8.227 1 92.62 99 GLU A N 1
ATOM 814 C CA . GLU A 1 99 ? -16.562 -5.371 7.105 1 92.62 99 GLU A CA 1
ATOM 815 C C . GLU A 1 99 ? -15.258 -5.262 6.312 1 92.62 99 GLU A C 1
ATOM 817 O O . GLU A 1 99 ? -14.664 -6.273 5.93 1 92.62 99 GLU A O 1
ATOM 822 N N . PHE A 1 100 ? -14.922 -4.062 6.113 1 93.62 100 PHE A N 1
ATOM 823 C CA . PHE A 1 100 ? -13.711 -3.785 5.348 1 93.62 100 PHE A CA 1
ATOM 824 C C . PHE A 1 100 ? -12.492 -4.402 6.02 1 93.62 100 PHE A C 1
ATOM 826 O O . PHE A 1 100 ? -11.695 -5.086 5.371 1 93.62 100 PHE A O 1
ATOM 833 N N . VAL A 1 101 ? -12.367 -4.234 7.301 1 94.94 101 VAL A N 1
ATOM 834 C CA . VAL A 1 101 ? -11.242 -4.758 8.07 1 94.94 101 VAL A CA 1
ATOM 835 C C . VAL A 1 101 ? -11.297 -6.285 8.086 1 94.94 101 VAL A C 1
ATOM 837 O O . VAL A 1 101 ? -10.266 -6.949 7.949 1 94.94 101 VAL A O 1
ATOM 840 N N . LYS A 1 102 ? -12.453 -6.805 8.203 1 95.88 102 LYS A N 1
ATOM 841 C CA . LYS A 1 102 ? -12.633 -8.25 8.219 1 95.88 102 LYS A CA 1
ATOM 842 C C . LYS A 1 102 ? -12.164 -8.883 6.914 1 95.88 102 LYS A C 1
ATOM 844 O O . LYS A 1 102 ? -11.391 -9.844 6.922 1 95.88 102 LYS A O 1
ATOM 849 N N . ILE A 1 103 ? -12.578 -8.344 5.855 1 97 103 ILE A N 1
ATOM 850 C CA . ILE A 1 103 ? -12.242 -8.891 4.547 1 97 103 ILE A CA 1
ATOM 851 C C . ILE A 1 103 ? -10.742 -8.719 4.285 1 97 103 ILE A C 1
ATOM 853 O O . ILE A 1 103 ? -10.07 -9.656 3.861 1 97 103 ILE A O 1
ATOM 857 N N . THR A 1 104 ? -10.258 -7.527 4.559 1 97 104 THR A N 1
ATOM 858 C CA . THR A 1 104 ? -8.844 -7.25 4.32 1 97 104 THR A CA 1
ATOM 859 C C . THR A 1 104 ? -7.965 -8.164 5.168 1 97 104 THR A C 1
ATOM 861 O O . THR A 1 104 ? -6.879 -8.562 4.738 1 97 104 THR A O 1
ATOM 864 N N . GLY A 1 105 ? -8.422 -8.531 6.277 1 97.12 105 GLY A N 1
ATOM 865 C CA . GLY A 1 105 ? -7.691 -9.422 7.164 1 97.12 105 GLY A CA 1
ATOM 866 C C . GLY A 1 105 ? -7.41 -10.781 6.547 1 97.12 105 GLY A C 1
ATOM 867 O O . GLY A 1 105 ? -6.504 -11.492 6.984 1 97.12 105 GLY A O 1
ATOM 868 N N . VAL A 1 106 ? -8.156 -11.125 5.609 1 97.25 106 VAL A N 1
ATOM 869 C CA . VAL A 1 106 ? -7.961 -12.383 4.895 1 97.25 106 VAL A CA 1
ATOM 870 C C . VAL A 1 106 ? -7.176 -12.125 3.607 1 97.25 106 VAL A C 1
ATOM 872 O O . VAL A 1 106 ? -6.211 -12.836 3.311 1 97.25 106 VAL A O 1
ATOM 875 N N . LEU A 1 107 ? -7.512 -11.062 2.879 1 97.69 107 LEU A N 1
ATOM 876 C CA . LEU A 1 107 ? -6.973 -10.75 1.561 1 97.69 107 LEU A CA 1
ATOM 877 C C . LEU A 1 107 ? -5.453 -10.633 1.609 1 97.69 107 LEU A C 1
ATOM 879 O O . LEU A 1 107 ? -4.77 -10.922 0.623 1 97.69 107 LEU A O 1
ATOM 883 N N . VAL A 1 108 ? -4.961 -10.203 2.773 1 97.19 108 VAL A N 1
ATOM 884 C CA . VAL A 1 108 ? -3.553 -9.82 2.787 1 97.19 108 VAL A CA 1
ATOM 885 C C . VAL A 1 108 ? -2.727 -10.906 3.473 1 97.19 108 VAL A C 1
ATOM 887 O O . VAL A 1 108 ? -1.521 -10.742 3.674 1 97.19 108 VAL A O 1
ATOM 890 N N . THR A 1 109 ? -3.371 -12.031 3.811 1 97.38 109 THR A N 1
ATOM 891 C CA . THR A 1 109 ? -2.643 -13.109 4.477 1 97.38 109 THR A CA 1
ATOM 892 C C . THR A 1 109 ? -1.87 -13.945 3.463 1 97.38 109 THR A C 1
ATOM 894 O O . THR A 1 109 ? -2.312 -14.117 2.324 1 97.38 109 THR A O 1
ATOM 897 N N . ARG A 1 110 ? -0.807 -14.469 3.932 1 96.81 110 ARG A N 1
ATOM 898 C CA . ARG A 1 110 ? -0.015 -15.336 3.064 1 96.81 110 ARG A CA 1
ATOM 899 C C . ARG A 1 110 ? -0.771 -16.625 2.736 1 96.81 110 ARG A C 1
ATOM 901 O O . ARG A 1 110 ? -0.638 -17.156 1.636 1 96.81 110 ARG A O 1
ATOM 908 N N . LYS A 1 111 ? -1.554 -17.109 3.684 1 97.25 111 LYS A N 1
ATOM 909 C CA . LYS A 1 111 ? -2.373 -18.281 3.416 1 97.25 111 LYS A CA 1
ATOM 910 C C . LYS A 1 111 ? -3.303 -18.047 2.229 1 97.25 111 LYS A C 1
ATOM 912 O O . LYS A 1 111 ? -3.365 -18.875 1.312 1 97.25 111 LYS A O 1
ATOM 917 N N . PHE A 1 112 ? -3.973 -16.953 2.264 1 98.25 112 PHE A N 1
ATOM 918 C CA . PHE A 1 112 ? -4.859 -16.625 1.155 1 98.25 112 PHE A CA 1
ATOM 919 C C . PHE A 1 112 ? -4.066 -16.406 -0.126 1 98.25 112 PHE A C 1
ATOM 921 O O . PHE A 1 112 ? -4.469 -16.859 -1.198 1 98.25 112 PHE A O 1
ATOM 928 N N . LEU A 1 113 ? -2.967 -15.734 -0.046 1 98.25 113 LEU A N 1
ATOM 929 C CA . LEU A 1 113 ? -2.141 -15.469 -1.218 1 98.25 113 LEU A CA 1
ATOM 930 C C . LEU A 1 113 ? -1.594 -16.766 -1.807 1 98.25 113 LEU A C 1
ATOM 932 O O . LEU A 1 113 ? -1.414 -16.875 -3.021 1 98.25 113 LEU A O 1
ATOM 936 N N . SER A 1 114 ? -1.336 -17.719 -0.915 1 97.31 114 SER A N 1
ATOM 937 C CA . SER A 1 114 ? -0.937 -19.031 -1.409 1 97.31 114 SER A CA 1
ATOM 938 C C . SER A 1 114 ? -2.039 -19.656 -2.252 1 97.31 114 SER A C 1
ATOM 940 O O . SER A 1 114 ? -1.766 -20.266 -3.291 1 97.31 114 SER A O 1
ATOM 942 N N . GLU A 1 115 ? -3.223 -19.547 -1.789 1 97.31 115 GLU A N 1
ATOM 943 C CA . GLU A 1 115 ? -4.367 -20.047 -2.549 1 97.31 115 GLU A CA 1
ATOM 944 C C . GLU A 1 115 ? -4.496 -19.328 -3.885 1 97.31 115 GLU A C 1
ATOM 946 O O . GLU A 1 115 ? -4.695 -19.953 -4.922 1 97.31 115 GLU A O 1
ATOM 951 N N . VAL A 1 116 ? -4.359 -18.031 -3.893 1 97.94 116 VAL A N 1
ATOM 952 C CA . VAL A 1 116 ? -4.418 -17.234 -5.113 1 97.94 116 VAL A CA 1
ATOM 953 C C . VAL A 1 116 ? -3.33 -17.688 -6.082 1 97.94 116 VAL A C 1
ATOM 955 O O . VAL A 1 116 ? -3.574 -17.812 -7.285 1 97.94 116 VAL A O 1
ATOM 958 N N . ALA A 1 117 ? -2.166 -17.891 -5.574 1 96.75 117 ALA A N 1
ATOM 959 C CA . ALA A 1 117 ? -1.035 -18.328 -6.387 1 96.75 117 ALA A CA 1
ATOM 960 C C . ALA A 1 117 ? -1.351 -19.625 -7.109 1 96.75 117 ALA A C 1
ATOM 962 O O . ALA A 1 117 ? -1.002 -19.797 -8.281 1 96.75 117 ALA A O 1
ATOM 963 N N . LYS A 1 118 ? -1.995 -20.5 -6.434 1 95.69 118 LYS A N 1
ATOM 964 C CA . LYS A 1 118 ? -2.371 -21.766 -7.035 1 95.69 118 LYS A CA 1
ATOM 965 C C . LYS A 1 118 ? -3.455 -21.578 -8.094 1 95.69 118 LYS A C 1
ATOM 967 O O . LYS A 1 118 ? -3.373 -22.156 -9.18 1 95.69 118 LYS A O 1
ATOM 972 N N . VAL A 1 119 ? -4.422 -20.781 -7.742 1 96.44 119 VAL A N 1
ATOM 973 C CA . VAL A 1 119 ? -5.543 -20.531 -8.641 1 96.44 119 VAL A CA 1
ATOM 974 C C . VAL A 1 119 ? -5.035 -19.922 -9.945 1 96.44 119 VAL A C 1
ATOM 976 O O . VAL A 1 119 ? -5.527 -20.25 -11.023 1 96.44 119 VAL A O 1
ATOM 979 N N . CYS A 1 120 ? -4.023 -19.094 -9.844 1 96.5 120 CYS A N 1
ATOM 980 C CA . CYS A 1 120 ? -3.529 -18.438 -11.047 1 96.5 120 CYS A CA 1
ATOM 981 C C . CYS A 1 120 ? -2.312 -19.172 -11.602 1 96.5 120 CYS A C 1
ATOM 983 O O . CYS A 1 120 ? -1.666 -18.688 -12.539 1 96.5 120 CYS A O 1
ATOM 985 N N . GLU A 1 121 ? -1.907 -20.266 -11.023 1 94.44 121 GLU A N 1
ATOM 986 C CA . GLU A 1 121 ? -0.901 -21.203 -11.508 1 94.44 121 GLU A CA 1
ATOM 987 C C . GLU A 1 121 ? 0.5 -20.609 -11.422 1 94.44 121 GLU A C 1
ATOM 989 O O . GLU A 1 121 ? 1.337 -20.859 -12.297 1 94.44 121 GLU A O 1
ATOM 994 N N . LEU A 1 122 ? 0.66 -19.812 -10.484 1 94.44 122 LEU A N 1
ATOM 995 C CA . LEU A 1 122 ? 2.004 -19.312 -10.227 1 94.44 122 LEU A CA 1
ATOM 996 C C . LEU A 1 122 ? 2.945 -20.438 -9.836 1 94.44 122 LEU A C 1
ATOM 998 O O . LEU A 1 122 ? 4.133 -20.406 -10.172 1 94.44 122 LEU A O 1
ATOM 1002 N N . ASP A 1 123 ? 2.455 -21.359 -9.078 1 90.12 123 ASP A N 1
ATOM 1003 C CA . ASP A 1 123 ? 3.252 -22.5 -8.641 1 90.12 123 ASP A CA 1
ATOM 1004 C C . ASP A 1 123 ? 3.846 -23.25 -9.828 1 90.12 123 ASP A C 1
ATOM 1006 O O . ASP A 1 123 ? 4.996 -23.703 -9.781 1 90.12 123 ASP A O 1
ATOM 1010 N N . LYS A 1 124 ? 3.135 -23.359 -10.922 1 89.44 124 LYS A N 1
ATOM 1011 C CA . LYS A 1 124 ? 3.625 -24.016 -12.133 1 89.44 124 LYS A CA 1
ATOM 1012 C C . LYS A 1 124 ? 4.695 -23.172 -12.82 1 89.44 124 LYS A C 1
ATOM 1014 O O . LYS A 1 124 ? 5.688 -23.703 -13.32 1 89.44 124 LYS A O 1
ATOM 1019 N N . MET A 1 125 ? 4.473 -21.906 -12.828 1 88.5 125 MET A N 1
ATOM 1020 C CA . MET A 1 125 ? 5.441 -21 -13.438 1 88.5 125 MET A CA 1
ATOM 1021 C C . MET A 1 125 ? 6.781 -21.062 -12.711 1 88.5 125 MET A C 1
ATOM 1023 O O . MET A 1 125 ? 7.836 -21.047 -13.344 1 88.5 125 MET A O 1
ATOM 1027 N N . MET A 1 126 ? 6.719 -21.094 -11.461 1 86.56 126 MET A N 1
ATOM 1028 C CA . MET A 1 126 ? 7.914 -21.078 -10.625 1 86.56 126 MET A CA 1
ATOM 1029 C C . MET A 1 126 ? 8.781 -22.312 -10.914 1 86.56 126 MET A C 1
ATOM 1031 O O . MET A 1 126 ? 10 -22.25 -10.766 1 86.56 126 MET A O 1
ATOM 1035 N N . LEU A 1 127 ? 8.172 -23.406 -11.266 1 82.56 127 LEU A N 1
ATOM 1036 C CA . LEU A 1 127 ? 8.875 -24.656 -11.531 1 82.56 127 LEU A CA 1
ATOM 1037 C C . LEU A 1 127 ? 9.859 -24.484 -12.68 1 82.56 127 LEU A C 1
ATOM 1039 O O . LEU A 1 127 ? 10.891 -25.172 -12.727 1 82.56 127 LEU A O 1
ATOM 1043 N N . SER A 1 128 ? 9.562 -23.547 -13.477 1 81.25 128 SER A N 1
ATOM 1044 C CA . SER A 1 128 ? 10.453 -23.297 -14.602 1 81.25 128 SER A CA 1
ATOM 1045 C C . SER A 1 128 ? 11.719 -22.578 -14.164 1 81.25 128 SER A C 1
ATOM 1047 O O . SER A 1 128 ? 12.727 -22.609 -14.859 1 81.25 128 SER A O 1
ATOM 1049 N N . TYR A 1 129 ? 11.711 -21.938 -13.094 1 76.94 129 TYR A N 1
ATOM 1050 C CA . TYR A 1 129 ? 12.859 -21.172 -12.602 1 76.94 129 TYR A CA 1
ATOM 1051 C C . TYR A 1 129 ? 13.555 -21.906 -11.469 1 76.94 129 TYR A C 1
ATOM 1053 O O . TYR A 1 129 ? 14.766 -21.75 -11.273 1 76.94 129 TYR A O 1
ATOM 1061 N N . ASN A 1 130 ? 12.781 -22.328 -10.555 1 66.31 130 ASN A N 1
ATOM 1062 C CA . ASN A 1 130 ? 13.383 -22.938 -9.375 1 66.31 130 ASN A CA 1
ATOM 1063 C C . ASN A 1 130 ? 13.195 -24.453 -9.375 1 66.31 130 ASN A C 1
ATOM 1065 O O . ASN A 1 130 ? 12.227 -24.969 -8.805 1 66.31 130 ASN A O 1
ATOM 1069 N N . LYS A 1 131 ? 13.961 -25.109 -10.234 1 56.22 131 LYS A N 1
ATOM 1070 C CA . LYS A 1 131 ? 13.914 -26.578 -10.258 1 56.22 131 LYS A CA 1
ATOM 1071 C C . LYS A 1 131 ? 14.18 -27.156 -8.867 1 56.22 131 LYS A C 1
ATOM 1073 O O . LYS A 1 131 ? 13.695 -28.234 -8.539 1 56.22 131 LYS A O 1
ATOM 1078 N N . ALA A 1 132 ? 14.992 -26.406 -8.133 1 51.44 132 ALA A N 1
ATOM 1079 C CA . ALA A 1 132 ? 15.586 -27.062 -6.973 1 51.44 132 ALA A CA 1
ATOM 1080 C C . ALA A 1 132 ? 14.625 -27.078 -5.789 1 51.44 132 ALA A C 1
ATOM 1082 O O . ALA A 1 132 ? 14.945 -27.609 -4.727 1 51.44 132 ALA A O 1
ATOM 1083 N N . GLY A 1 133 ? 13.383 -26.844 -5.98 1 54.97 133 GLY A N 1
ATOM 1084 C CA . GLY A 1 133 ? 12.484 -27.016 -4.844 1 54.97 133 GLY A CA 1
ATOM 1085 C C . GLY A 1 133 ? 12.562 -25.875 -3.844 1 54.97 133 GLY A C 1
ATOM 1086 O O . GLY A 1 133 ? 12.766 -26.109 -2.648 1 54.97 133 GLY A O 1
ATOM 1087 N N . VAL A 1 134 ? 12.695 -24.688 -4.184 1 56.34 134 VAL A N 1
ATOM 1088 C CA . VAL A 1 134 ? 12.883 -23.578 -3.248 1 56.34 134 VAL A CA 1
ATOM 1089 C C . VAL A 1 134 ? 11.758 -23.578 -2.209 1 56.34 134 VAL A C 1
ATOM 1091 O O . VAL A 1 134 ? 10.594 -23.797 -2.547 1 56.34 134 VAL A O 1
ATOM 1094 N N . ASN A 1 135 ? 12.203 -23.781 -0.996 1 65.69 135 ASN A N 1
ATOM 1095 C CA . ASN A 1 135 ? 11.352 -23.75 0.188 1 65.69 135 ASN A CA 1
ATOM 1096 C C . ASN A 1 135 ? 10.734 -22.375 0.398 1 65.69 135 ASN A C 1
ATOM 1098 O O . ASN A 1 135 ? 11.094 -21.672 1.339 1 65.69 135 ASN A O 1
ATOM 1102 N N . CYS A 1 136 ? 10.195 -21.844 -0.619 1 75.19 136 CYS A N 1
ATOM 1103 C CA . CYS A 1 136 ? 9.539 -20.562 -0.421 1 75.19 136 CYS A CA 1
ATOM 1104 C C . CYS A 1 136 ? 8.023 -20.703 -0.428 1 75.19 136 CYS A C 1
ATOM 1106 O O . CYS A 1 136 ? 7.477 -21.469 -1.233 1 75.19 136 CYS A O 1
ATOM 1108 N N . ASN A 1 137 ? 7.539 -20.094 0.573 1 88.06 137 ASN A N 1
ATOM 1109 C CA . ASN A 1 137 ? 6.086 -20.047 0.693 1 88.06 137 ASN A CA 1
ATOM 1110 C C . ASN A 1 137 ? 5.445 -19.391 -0.527 1 88.06 137 ASN A C 1
ATOM 1112 O O . ASN A 1 137 ? 5.914 -18.359 -1 1 88.06 137 ASN A O 1
ATOM 1116 N N . LEU A 1 138 ? 4.445 -20.047 -1.149 1 92 138 LEU A N 1
ATOM 1117 C CA . LEU A 1 138 ? 3.777 -19.562 -2.354 1 92 138 LEU A CA 1
ATOM 1118 C C . LEU A 1 138 ? 3.213 -18.156 -2.139 1 92 138 LEU A C 1
ATOM 1120 O O . LEU A 1 138 ? 3.172 -17.359 -3.07 1 92 138 LEU A O 1
ATOM 1124 N N . GLY A 1 139 ? 2.77 -17.906 -0.932 1 96.06 139 GLY A N 1
ATOM 1125 C CA . GLY A 1 139 ? 2.295 -16.562 -0.605 1 96.06 139 GLY A CA 1
ATOM 1126 C C . GLY A 1 139 ? 3.365 -15.5 -0.752 1 96.06 139 GLY A C 1
ATOM 1127 O O . GLY A 1 139 ? 3.096 -14.406 -1.261 1 96.06 139 GLY A O 1
ATOM 1128 N N . GLU A 1 140 ? 4.531 -15.836 -0.341 1 94.12 140 GLU A N 1
ATOM 1129 C CA . GLU A 1 140 ? 5.664 -14.93 -0.48 1 94.12 140 GLU A CA 1
ATOM 1130 C C . GLU A 1 140 ? 6.031 -14.727 -1.947 1 94.12 140 GLU A C 1
ATOM 1132 O O . GLU A 1 140 ? 6.391 -13.617 -2.354 1 94.12 140 GLU A O 1
ATOM 1137 N N . MET A 1 141 ? 5.871 -15.773 -2.646 1 93.19 141 MET A N 1
ATOM 1138 C CA . MET A 1 141 ? 6.164 -15.688 -4.074 1 93.19 141 MET A CA 1
ATOM 1139 C C . MET A 1 141 ? 5.148 -14.797 -4.785 1 93.19 141 MET A C 1
ATOM 1141 O O . MET A 1 141 ? 5.504 -14.047 -5.691 1 93.19 141 MET A O 1
ATOM 1145 N N . MET A 1 142 ? 3.943 -14.922 -4.359 1 96.5 142 MET A N 1
ATOM 1146 C CA . MET A 1 142 ? 2.896 -14.078 -4.926 1 96.5 142 MET A CA 1
ATOM 1147 C C . MET A 1 142 ? 3.176 -12.609 -4.648 1 96.5 142 MET A C 1
ATOM 1149 O O . MET A 1 142 ? 3.033 -11.766 -5.535 1 96.5 142 MET A O 1
ATOM 1153 N N . GLU A 1 143 ? 3.621 -12.328 -3.48 1 97.38 143 GLU A N 1
ATOM 1154 C CA . GLU A 1 143 ? 4.012 -10.961 -3.143 1 97.38 143 GLU A CA 1
ATOM 1155 C C . GLU A 1 143 ? 5.137 -10.469 -4.047 1 97.38 143 GLU A C 1
ATOM 1157 O O . GLU A 1 143 ? 5.062 -9.367 -4.602 1 97.38 143 GLU A O 1
ATOM 1162 N N . ALA A 1 144 ? 6.117 -11.266 -4.184 1 95.5 144 ALA A N 1
ATOM 1163 C CA . ALA A 1 144 ? 7.262 -10.906 -5.02 1 95.5 144 ALA A CA 1
ATOM 1164 C C . ALA A 1 144 ? 6.836 -10.695 -6.469 1 95.5 144 ALA A C 1
ATOM 1166 O O . ALA A 1 144 ? 7.324 -9.781 -7.137 1 95.5 144 ALA A O 1
ATOM 1167 N N . TYR A 1 145 ? 5.973 -11.547 -6.957 1 96.31 145 TYR A N 1
ATOM 1168 C CA . TYR A 1 145 ? 5.492 -11.398 -8.328 1 96.31 145 TYR A CA 1
ATOM 1169 C C . TYR A 1 145 ? 4.773 -10.07 -8.516 1 96.31 145 TYR A C 1
ATOM 1171 O O . TYR A 1 145 ? 4.906 -9.43 -9.562 1 96.31 145 TYR A O 1
ATOM 1179 N N . CYS A 1 146 ? 4.008 -9.656 -7.539 1 98.25 146 CYS A N 1
ATOM 1180 C CA . CYS A 1 146 ? 3.338 -8.359 -7.59 1 98.25 146 CYS A CA 1
ATOM 1181 C C . CYS A 1 146 ? 4.348 -7.23 -7.73 1 98.25 146 CYS A C 1
ATOM 1183 O O . CYS A 1 146 ? 4.141 -6.305 -8.516 1 98.25 146 CYS A O 1
ATOM 1185 N N . SER A 1 147 ? 5.398 -7.355 -6.984 1 96.81 147 SER A N 1
ATOM 1186 C CA . SER A 1 147 ? 6.469 -6.379 -7.125 1 96.81 147 SER A CA 1
ATOM 1187 C C . SER A 1 147 ? 7.02 -6.363 -8.547 1 96.81 147 SER A C 1
ATOM 1189 O O . SER A 1 147 ? 7.281 -5.293 -9.102 1 96.81 147 SER A O 1
ATOM 1191 N N . GLY A 1 148 ? 7.211 -7.516 -9.07 1 96.19 148 GLY A N 1
ATOM 1192 C CA . GLY A 1 148 ? 7.691 -7.625 -10.438 1 96.19 148 GLY A CA 1
ATOM 1193 C C . GLY A 1 148 ? 6.797 -6.926 -11.438 1 96.19 148 GLY A C 1
ATOM 1194 O O . GLY A 1 148 ? 7.285 -6.262 -12.359 1 96.19 148 GLY A O 1
ATOM 1195 N N . MET A 1 149 ? 5.543 -7.086 -11.273 1 97.81 149 MET A N 1
ATOM 1196 C CA . MET A 1 149 ? 4.602 -6.395 -12.148 1 97.81 149 MET A CA 1
ATOM 1197 C C . MET A 1 149 ? 4.828 -4.887 -12.117 1 97.81 149 MET A C 1
ATOM 1199 O O . MET A 1 149 ? 4.949 -4.25 -13.164 1 97.81 149 MET A O 1
ATOM 1203 N N . LEU A 1 150 ? 5.008 -4.363 -10.953 1 97.5 150 LEU A N 1
ATOM 1204 C CA . LEU A 1 150 ? 5.113 -2.916 -10.789 1 97.5 150 LEU A CA 1
ATOM 1205 C C . LEU A 1 150 ? 6.457 -2.41 -11.312 1 97.5 150 LEU A C 1
ATOM 1207 O O . LEU A 1 150 ? 6.527 -1.34 -11.922 1 97.5 150 LEU A O 1
ATOM 1211 N N . PHE A 1 151 ? 7.484 -3.189 -11.086 1 94.69 151 PHE A N 1
ATOM 1212 C CA . PHE A 1 151 ? 8.812 -2.805 -11.555 1 94.69 151 PHE A CA 1
ATOM 1213 C C . PHE A 1 151 ? 8.891 -2.881 -13.078 1 94.69 151 PHE A C 1
ATOM 1215 O O . PHE A 1 151 ? 9.773 -2.271 -13.688 1 94.69 151 PHE A O 1
ATOM 1222 N N . ASN A 1 152 ? 7.996 -3.604 -13.648 1 96 152 ASN A N 1
ATOM 1223 C CA . ASN A 1 152 ? 7.934 -3.721 -15.102 1 96 152 ASN A CA 1
ATOM 1224 C C . ASN A 1 152 ? 6.922 -2.748 -15.703 1 96 152 ASN A C 1
ATOM 1226 O O . ASN A 1 152 ? 6.5 -2.91 -16.844 1 96 152 ASN A O 1
ATOM 1230 N N . GLY A 1 153 ? 6.426 -1.839 -14.891 1 95.75 153 GLY A N 1
ATOM 1231 C CA . GLY A 1 153 ? 5.523 -0.808 -15.375 1 95.75 153 GLY A CA 1
ATOM 1232 C C . GLY A 1 153 ? 4.105 -1.307 -15.586 1 95.75 153 GLY A C 1
ATOM 1233 O O . GLY A 1 153 ? 3.34 -0.716 -16.344 1 95.75 153 GLY A O 1
ATOM 1234 N N . MET A 1 154 ? 3.684 -2.352 -14.945 1 97.88 154 MET A N 1
ATOM 1235 C CA . MET A 1 154 ? 2.395 -3.006 -15.156 1 97.88 154 MET A CA 1
ATOM 1236 C C . MET A 1 154 ? 1.402 -2.619 -14.07 1 97.88 154 MET A C 1
ATOM 1238 O O . MET A 1 154 ? 0.78 -3.486 -13.453 1 97.88 154 MET A O 1
ATOM 1242 N N . GLU A 1 155 ? 1.259 -1.328 -13.859 1 97.69 155 GLU A N 1
ATOM 1243 C CA . GLU A 1 155 ? 0.363 -0.855 -12.812 1 97.69 155 GLU A CA 1
ATOM 1244 C C . GLU A 1 155 ? -1.089 -1.205 -13.125 1 97.69 155 GLU A C 1
ATOM 1246 O O . GLU A 1 155 ? -1.84 -1.615 -12.234 1 97.69 155 GLU A O 1
ATOM 1251 N N . GLU A 1 156 ? -1.523 -1.002 -14.383 1 98.25 156 GLU A N 1
ATOM 1252 C CA . GLU A 1 156 ? -2.896 -1.319 -14.766 1 98.25 156 GLU A CA 1
ATOM 1253 C C . GLU A 1 156 ? -3.182 -2.811 -14.617 1 98.25 156 GLU A C 1
ATOM 1255 O O . GLU A 1 156 ? -4.27 -3.201 -14.195 1 98.25 156 GLU A O 1
ATOM 1260 N N . GLU A 1 157 ? -2.238 -3.635 -14.93 1 98.5 157 GLU A N 1
ATOM 1261 C CA . GLU A 1 157 ? -2.381 -5.078 -14.758 1 98.5 157 GLU A CA 1
ATOM 1262 C C . GLU A 1 157 ? -2.484 -5.449 -13.281 1 98.5 157 GLU A C 1
ATOM 1264 O O . GLU A 1 157 ? -3.221 -6.367 -12.914 1 98.5 157 GLU A O 1
ATOM 1269 N N . MET A 1 158 ? -1.726 -4.738 -12.461 1 98.5 158 MET A N 1
ATOM 1270 C CA . MET A 1 158 ? -1.816 -4.949 -11.023 1 98.5 158 MET A CA 1
ATOM 1271 C C . MET A 1 158 ? -3.217 -4.629 -10.508 1 98.5 158 MET A C 1
ATOM 1273 O O . MET A 1 158 ? -3.775 -5.379 -9.711 1 98.5 158 MET A O 1
ATOM 1277 N N . LYS A 1 159 ? -3.781 -3.49 -10.977 1 98.31 159 LYS A N 1
ATOM 1278 C CA . LYS A 1 159 ? -5.137 -3.104 -10.594 1 98.31 159 LYS A CA 1
ATOM 1279 C C . LYS A 1 159 ? -6.148 -4.172 -11 1 98.31 159 LYS A C 1
ATOM 1281 O O . LYS A 1 159 ? -7.008 -4.551 -10.203 1 98.31 159 LYS A O 1
ATOM 1286 N N . LYS A 1 160 ? -5.992 -4.645 -12.188 1 98.25 160 LYS A N 1
ATOM 1287 C CA . LYS A 1 160 ? -6.902 -5.672 -12.688 1 98.25 160 LYS A CA 1
ATOM 1288 C C . LYS A 1 160 ? -6.742 -6.973 -11.906 1 98.25 160 LYS A C 1
ATOM 1290 O O . LYS A 1 160 ? -7.734 -7.605 -11.539 1 98.25 160 LYS A O 1
ATOM 1295 N N . PHE A 1 161 ? -5.5 -7.324 -11.688 1 98.5 161 PHE A N 1
ATOM 1296 C CA . PHE A 1 161 ? -5.207 -8.555 -10.953 1 98.5 161 PHE A CA 1
ATOM 1297 C C . PHE A 1 161 ? -5.848 -8.523 -9.57 1 98.5 161 PHE A C 1
ATOM 1299 O O . PHE A 1 161 ? -6.539 -9.469 -9.188 1 98.5 161 PHE A O 1
ATOM 1306 N N . THR A 1 162 ? -5.648 -7.473 -8.797 1 98.62 162 THR A N 1
ATOM 1307 C CA . THR A 1 162 ? -6.18 -7.402 -7.445 1 98.62 162 THR A CA 1
ATOM 1308 C C . THR A 1 162 ? -7.703 -7.324 -7.465 1 98.62 162 THR A C 1
ATOM 1310 O O . THR A 1 162 ? -8.367 -7.828 -6.555 1 98.62 162 THR A O 1
ATOM 1313 N N . SER A 1 163 ? -8.25 -6.688 -8.477 1 98.25 163 SER A N 1
ATOM 1314 C CA . SER A 1 163 ? -9.703 -6.695 -8.641 1 98.25 163 SER A CA 1
ATOM 1315 C C . SER A 1 163 ? -10.234 -8.117 -8.789 1 98.25 163 SER A C 1
ATOM 1317 O O . SER A 1 163 ? -11.234 -8.477 -8.156 1 98.25 163 SER A O 1
ATOM 1319 N N . ASP A 1 164 ? -9.523 -8.914 -9.609 1 98.25 164 ASP A N 1
ATOM 1320 C CA . ASP A 1 164 ? -9.906 -10.305 -9.805 1 98.25 164 ASP A CA 1
ATOM 1321 C C . ASP A 1 164 ? -9.773 -11.102 -8.508 1 98.25 164 ASP A C 1
ATOM 1323 O O . ASP A 1 164 ? -10.586 -11.984 -8.234 1 98.25 164 ASP A O 1
ATOM 1327 N N . VAL A 1 165 ? -8.773 -10.828 -7.746 1 98.31 165 VAL A N 1
ATOM 1328 C CA . VAL A 1 165 ? -8.539 -11.516 -6.48 1 98.31 165 VAL A CA 1
ATOM 1329 C C . VAL A 1 165 ? -9.695 -11.219 -5.52 1 98.31 165 VAL A C 1
ATOM 1331 O O . VAL A 1 165 ? -10.188 -12.125 -4.848 1 98.31 165 VAL A O 1
ATOM 1334 N N . VAL A 1 166 ? -10.102 -9.953 -5.426 1 97.81 166 VAL A N 1
ATOM 1335 C CA . VAL A 1 166 ? -11.203 -9.578 -4.547 1 97.81 166 VAL A CA 1
ATOM 1336 C C . VAL A 1 166 ? -12.484 -10.266 -5.008 1 97.81 166 VAL A C 1
ATOM 1338 O O . VAL A 1 166 ? -13.266 -10.75 -4.188 1 97.81 166 VAL A O 1
ATOM 1341 N N . ASP A 1 167 ? -12.695 -10.336 -6.32 1 97.31 167 ASP A N 1
ATOM 1342 C CA . ASP A 1 167 ? -13.852 -11.055 -6.852 1 97.31 167 ASP A CA 1
ATOM 1343 C C . ASP A 1 167 ? -13.828 -12.516 -6.422 1 97.31 167 ASP A C 1
ATOM 1345 O O . ASP A 1 167 ? -14.867 -13.07 -6.051 1 97.31 167 ASP A O 1
ATOM 1349 N N . TYR A 1 168 ? -12.664 -13.078 -6.551 1 97.31 168 TYR A N 1
ATOM 1350 C CA . TYR A 1 168 ? -12.508 -14.469 -6.133 1 97.31 168 TYR A CA 1
ATOM 1351 C C . TYR A 1 168 ? -12.891 -14.641 -4.664 1 97.31 168 TYR A C 1
ATOM 1353 O O . TYR A 1 168 ? -13.609 -15.578 -4.309 1 97.31 168 TYR A O 1
ATOM 1361 N N . TYR A 1 169 ? -12.398 -13.734 -3.834 1 97.06 169 TYR A N 1
ATOM 1362 C CA . TYR A 1 169 ? -12.734 -13.781 -2.414 1 97.06 169 TYR A CA 1
ATOM 1363 C C . TYR A 1 169 ? -14.234 -13.664 -2.205 1 97.06 169 TYR A C 1
ATOM 1365 O O . TYR A 1 169 ? -14.82 -14.438 -1.439 1 97.06 169 TYR A O 1
ATOM 1373 N N . LEU A 1 170 ? -14.883 -12.664 -2.797 1 95.19 170 LEU A N 1
ATOM 1374 C CA . LEU A 1 170 ? -16.297 -12.383 -2.588 1 95.19 170 LEU A CA 1
ATOM 1375 C C . LEU A 1 170 ? -17.156 -13.547 -3.07 1 95.19 170 LEU A C 1
ATOM 1377 O O . LEU A 1 170 ? -18.234 -13.805 -2.518 1 95.19 170 LEU A O 1
ATOM 1381 N N . LYS A 1 171 ? -16.672 -14.234 -4.012 1 94.56 171 LYS A N 1
ATOM 1382 C CA . LYS A 1 171 ? -17.422 -15.367 -4.566 1 94.56 171 LYS A CA 1
ATOM 1383 C C . LYS A 1 171 ? -17.266 -16.609 -3.691 1 94.56 171 LYS A C 1
ATOM 1385 O O . LYS A 1 171 ? -18.203 -17.375 -3.531 1 94.56 171 LYS A O 1
ATOM 1390 N N . ASN A 1 172 ? -16.094 -16.734 -3.047 1 92.31 172 ASN A N 1
ATOM 1391 C CA . ASN A 1 172 ? -15.773 -18 -2.402 1 92.31 172 ASN A CA 1
ATOM 1392 C C . ASN A 1 172 ? -15.797 -17.875 -0.88 1 92.31 172 ASN A C 1
ATOM 1394 O O . ASN A 1 172 ? -15.859 -18.891 -0.172 1 92.31 172 ASN A O 1
ATOM 1398 N N . TYR A 1 173 ? -15.68 -16.719 -0.325 1 84.62 173 TYR A N 1
ATOM 1399 C CA . TYR A 1 173 ? -15.57 -16.562 1.121 1 84.62 173 TYR A CA 1
ATOM 1400 C C . TYR A 1 173 ? -16.766 -15.789 1.677 1 84.62 173 TYR A C 1
ATOM 1402 O O . TYR A 1 173 ? -17.016 -15.805 2.885 1 84.62 173 TYR A O 1
ATOM 1410 N N . ASN A 1 174 ? -17.297 -14.773 0.908 1 66.62 174 ASN A N 1
ATOM 1411 C CA . ASN A 1 174 ? -18.359 -13.938 1.447 1 66.62 174 ASN A CA 1
ATOM 1412 C C . ASN A 1 174 ? -19.719 -14.641 1.376 1 66.62 174 ASN A C 1
ATOM 1414 O O . ASN A 1 174 ? -20.75 -13.984 1.31 1 66.62 174 ASN A O 1
ATOM 1418 N N . LYS A 1 175 ? -19.719 -15.922 1.73 1 55.53 175 LYS A N 1
ATOM 1419 C CA . LYS A 1 175 ? -21.016 -16.578 1.876 1 55.53 175 LYS A CA 1
ATOM 1420 C C . LYS A 1 175 ? -21.562 -16.406 3.289 1 55.53 175 LYS A C 1
ATOM 1422 O O . LYS A 1 175 ? -20.797 -16.312 4.25 1 55.53 175 LYS A O 1
ATOM 1427 N N . MET B 1 1 ? 65.125 126.312 5.316 1 15.65 1 MET B N 1
ATOM 1428 C CA . MET B 1 1 ? 65.5 125.188 4.48 1 15.65 1 MET B CA 1
ATOM 1429 C C . MET B 1 1 ? 64.5 124.062 4.496 1 15.65 1 MET B C 1
ATOM 1431 O O . MET B 1 1 ? 64.062 123.562 3.441 1 15.65 1 MET B O 1
ATOM 1435 N N . LEU B 1 2 ? 64.625 122.688 5.27 1 16.09 2 LEU B N 1
ATOM 1436 C CA . LEU B 1 2 ? 65.562 121.562 4.879 1 16.09 2 LEU B CA 1
ATOM 1437 C C . LEU B 1 2 ? 64.75 120.25 4.82 1 16.09 2 LEU B C 1
ATOM 1439 O O . LEU B 1 2 ? 65.375 119.188 4.766 1 16.09 2 LEU B O 1
ATOM 1443 N N . ARG B 1 3 ? 63.5 120.062 5.484 1 21 3 ARG B N 1
ATOM 1444 C CA . ARG B 1 3 ? 62.562 119.125 6.02 1 21 3 ARG B CA 1
ATOM 1445 C C . ARG B 1 3 ? 61.906 118.312 4.898 1 21 3 ARG B C 1
ATOM 1447 O O . ARG B 1 3 ? 60.844 118.688 4.398 1 21 3 ARG B O 1
ATOM 1454 N N . PHE B 1 4 ? 62.531 117.625 3.918 1 18.2 4 PHE B N 1
ATOM 1455 C CA . PHE B 1 4 ? 62.5 117.375 2.48 1 18.2 4 PHE B CA 1
ATOM 1456 C C . PHE B 1 4 ? 61.438 116.375 2.125 1 18.2 4 PHE B C 1
ATOM 1458 O O . PHE B 1 4 ? 60.531 116.625 1.324 1 18.2 4 PHE B O 1
ATOM 1465 N N . GLN B 1 5 ? 61.844 115.062 1.593 1 18.66 5 GLN B N 1
ATOM 1466 C CA . GLN B 1 5 ? 61.719 114.438 0.274 1 18.66 5 GLN B CA 1
ATOM 1467 C C . GLN B 1 5 ? 60.5 113.5 0.192 1 18.66 5 GLN B C 1
ATOM 1469 O O . GLN B 1 5 ? 59.969 113.125 1.218 1 18.66 5 GLN B O 1
ATOM 1474 N N . GLN B 1 6 ? 60.281 112.375 -0.942 1 19.3 6 GLN B N 1
ATOM 1475 C CA . GLN B 1 6 ? 59.906 112.062 -2.307 1 19.3 6 GLN B CA 1
ATOM 1476 C C . GLN B 1 6 ? 59.062 110.75 -2.33 1 19.3 6 GLN B C 1
ATOM 1478 O O . GLN B 1 6 ? 58.312 110.5 -3.277 1 19.3 6 GLN B O 1
ATOM 1483 N N . ASN B 1 7 ? 59.219 109.562 -1.351 1 18.02 7 ASN B N 1
ATOM 1484 C CA . ASN B 1 7 ? 59.469 108.25 -1.897 1 18.02 7 ASN B CA 1
ATOM 1485 C C . ASN B 1 7 ? 58.188 107.562 -2.293 1 18.02 7 ASN B C 1
ATOM 1487 O O . ASN B 1 7 ? 58.188 106.688 -3.172 1 18.02 7 ASN B O 1
ATOM 1491 N N . LEU B 1 8 ? 56.969 107.375 -1.496 1 18.8 8 LEU B N 1
ATOM 1492 C CA . LEU B 1 8 ? 56.438 106.062 -1.163 1 18.8 8 LEU B CA 1
ATOM 1493 C C . LEU B 1 8 ? 55.438 105.625 -2.215 1 18.8 8 LEU B C 1
ATOM 1495 O O . LEU B 1 8 ? 54.219 105.5 -1.936 1 18.8 8 LEU B O 1
ATOM 1499 N N . GLN B 1 9 ? 55.219 106.125 -3.486 1 21.27 9 GLN B N 1
ATOM 1500 C CA . GLN B 1 9 ? 54.094 106 -4.406 1 21.27 9 GLN B CA 1
ATOM 1501 C C . GLN B 1 9 ? 53.906 104.562 -4.906 1 21.27 9 GLN B C 1
ATOM 1503 O O . GLN B 1 9 ? 53.375 104.375 -5.996 1 21.27 9 GLN B O 1
ATOM 1508 N N . ASN B 1 10 ? 54.719 103.5 -4.355 1 20.27 10 ASN B N 1
ATOM 1509 C CA . ASN B 1 10 ? 55.125 102.312 -5.172 1 20.27 10 ASN B CA 1
ATOM 1510 C C . ASN B 1 10 ? 53.938 101.625 -5.75 1 20.27 10 ASN B C 1
ATOM 1512 O O . ASN B 1 10 ? 52.781 101.875 -5.355 1 20.27 10 ASN B O 1
ATOM 1516 N N . LEU B 1 11 ? 53.75 100.062 -5.664 1 18.41 11 LEU B N 1
ATOM 1517 C CA . LEU B 1 11 ? 53.844 98.812 -6.492 1 18.41 11 LEU B CA 1
ATOM 1518 C C . LEU B 1 11 ? 52.469 98.188 -6.676 1 18.41 11 LEU B C 1
ATOM 1520 O O . LEU B 1 11 ? 52.375 97 -6.988 1 18.41 11 LEU B O 1
ATOM 1524 N N . LYS B 1 12 ? 51.25 98.625 -6.258 1 20.91 12 LYS B N 1
ATOM 1525 C CA . LYS B 1 12 ? 50.25 97.625 -5.922 1 20.91 12 LYS B CA 1
ATOM 1526 C C . LYS B 1 12 ? 49.594 97.062 -7.176 1 20.91 12 LYS B C 1
ATOM 1528 O O . LYS B 1 12 ? 48.469 97.438 -7.508 1 20.91 12 LYS B O 1
ATOM 1533 N N . ASN B 1 13 ? 50.312 97 -8.359 1 20.5 13 ASN B N 1
ATOM 1534 C CA . ASN B 1 13 ? 49.594 96.75 -9.625 1 20.5 13 ASN B CA 1
ATOM 1535 C C . ASN B 1 13 ? 48.812 95.438 -9.609 1 20.5 13 ASN B C 1
ATOM 1537 O O . ASN B 1 13 ? 47.875 95.25 -10.367 1 20.5 13 ASN B O 1
ATOM 1541 N N . LEU B 1 14 ? 49.406 94.188 -9.188 1 19.56 14 LEU B N 1
ATOM 1542 C CA . LEU B 1 14 ? 49.438 93 -10.07 1 19.56 14 LEU B CA 1
ATOM 1543 C C . LEU B 1 14 ? 48.125 92.25 -9.969 1 19.56 14 LEU B C 1
ATOM 1545 O O . LEU B 1 14 ? 47.906 91.5 -8.992 1 19.56 14 LEU B O 1
ATOM 1549 N N . LYS B 1 15 ? 46.875 92.562 -10.273 1 20.56 15 LYS B N 1
ATOM 1550 C CA . LYS B 1 15 ? 45.562 92.062 -9.906 1 20.56 15 LYS B CA 1
ATOM 1551 C C . LYS B 1 15 ? 45.25 90.75 -10.617 1 20.56 15 LYS B C 1
ATOM 1553 O O . LYS B 1 15 ? 44.25 90.125 -10.367 1 20.56 15 LYS B O 1
ATOM 1558 N N . SER B 1 16 ? 45.812 90.312 -11.82 1 19.33 16 SER B N 1
ATOM 1559 C CA . SER B 1 16 ? 44.969 89.75 -12.844 1 19.33 16 SER B CA 1
ATOM 1560 C C . SER B 1 16 ? 44.562 88.312 -12.469 1 19.33 16 SER B C 1
ATOM 1562 O O . SER B 1 16 ? 43.562 87.812 -12.969 1 19.33 16 SER B O 1
ATOM 1564 N N . ILE B 1 17 ? 45.438 87.312 -11.812 1 19.78 17 ILE B N 1
ATOM 1565 C CA . ILE B 1 17 ? 45.656 86 -12.398 1 19.78 17 ILE B CA 1
ATOM 1566 C C . ILE B 1 17 ? 44.531 85.062 -12.008 1 19.78 17 ILE B C 1
ATOM 1568 O O . ILE B 1 17 ? 44.5 84.562 -10.875 1 19.78 17 ILE B O 1
ATOM 1572 N N . ALA B 1 18 ? 43.219 85.312 -12.195 1 19.48 18 ALA B N 1
ATOM 1573 C CA . ALA B 1 18 ? 42.094 84.562 -11.602 1 19.48 18 ALA B CA 1
ATOM 1574 C C . ALA B 1 18 ? 42.031 83.125 -12.172 1 19.48 18 ALA B C 1
ATOM 1576 O O . ALA B 1 18 ? 41.031 82.438 -11.945 1 19.48 18 ALA B O 1
ATOM 1577 N N . PHE B 1 19 ? 42.938 82.5 -13.016 1 20.3 19 PHE B N 1
ATOM 1578 C CA . PHE B 1 19 ? 42.5 81.438 -13.953 1 20.3 19 PHE B CA 1
ATOM 1579 C C . PHE B 1 19 ? 42.156 80.125 -13.227 1 20.3 19 PHE B C 1
ATOM 1581 O O . PHE B 1 19 ? 41.906 79.125 -13.852 1 20.3 19 PHE B O 1
ATOM 1588 N N . VAL B 1 20 ? 42.344 79.938 -11.867 1 17.64 20 VAL B N 1
ATOM 1589 C CA . VAL B 1 20 ? 42.844 78.625 -11.445 1 17.64 20 VAL B CA 1
ATOM 1590 C C . VAL B 1 20 ? 41.781 77.562 -11.703 1 17.64 20 VAL B C 1
ATOM 1592 O O . VAL B 1 20 ? 42.062 76.5 -12.297 1 17.64 20 VAL B O 1
ATOM 1595 N N . SER B 1 21 ? 40.781 77.25 -10.773 1 18.28 21 SER B N 1
ATOM 1596 C CA . SER B 1 21 ? 40.688 76 -10.008 1 18.28 21 SER B CA 1
ATOM 1597 C C . SER B 1 21 ? 39.688 75.062 -10.664 1 18.28 21 SER B C 1
ATOM 1599 O O . SER B 1 21 ? 38.469 75.188 -10.461 1 18.28 21 SER B O 1
ATOM 1601 N N . SER B 1 22 ? 39.656 74.75 -11.961 1 19.81 22 SER B N 1
ATOM 1602 C CA . SER B 1 22 ? 38.656 73.938 -12.695 1 19.81 22 SER B CA 1
ATOM 1603 C C . SER B 1 22 ? 38.531 72.562 -12.148 1 19.81 22 SER B C 1
ATOM 1605 O O . SER B 1 22 ? 37.594 71.812 -12.492 1 19.81 22 SER B O 1
ATOM 1607 N N . ILE B 1 23 ? 39.625 71.875 -11.641 1 21.06 23 ILE B N 1
ATOM 1608 C CA . ILE B 1 23 ? 39.906 70.5 -12.148 1 21.06 23 ILE B CA 1
ATOM 1609 C C . ILE B 1 23 ? 38.844 69.562 -11.625 1 21.06 23 ILE B C 1
ATOM 1611 O O . ILE B 1 23 ? 38.219 68.812 -12.406 1 21.06 23 ILE B O 1
ATOM 1615 N N . TYR B 1 24 ? 39.094 68.75 -10.594 1 20.33 24 TYR B N 1
ATOM 1616 C CA . TYR B 1 24 ? 39.188 67.312 -10.438 1 20.33 24 TYR B CA 1
ATOM 1617 C C . TYR B 1 24 ? 37.875 66.75 -9.922 1 20.33 24 TYR B C 1
ATOM 1619 O O . TYR B 1 24 ? 37.625 66.688 -8.719 1 20.33 24 TYR B O 1
ATOM 1627 N N . LYS B 1 25 ? 36.75 67.25 -10.258 1 20.67 25 LYS B N 1
ATOM 1628 C CA . LYS B 1 25 ? 35.656 66.75 -9.422 1 20.67 25 LYS B CA 1
ATOM 1629 C C . LYS B 1 25 ? 35.469 65.25 -9.531 1 20.67 25 LYS B C 1
ATOM 1631 O O . LYS B 1 25 ? 35.281 64.75 -10.633 1 20.67 25 LYS B O 1
ATOM 1636 N N . GLN B 1 26 ? 36 64.438 -8.484 1 20.94 26 GLN B N 1
ATOM 1637 C CA . GLN B 1 26 ? 36 63 -8.164 1 20.94 26 GLN B CA 1
ATOM 1638 C C . GLN B 1 26 ? 34.594 62.438 -8.211 1 20.94 26 GLN B C 1
ATOM 1640 O O . GLN B 1 26 ? 33.688 62.906 -7.508 1 20.94 26 GLN B O 1
ATOM 1645 N N . ASN B 1 27 ? 34.125 61.969 -9.352 1 24.78 27 ASN B N 1
ATOM 1646 C CA . ASN B 1 27 ? 32.938 61.219 -9.711 1 24.78 27 ASN B CA 1
ATOM 1647 C C . ASN B 1 27 ? 32.656 60.094 -8.734 1 24.78 27 ASN B C 1
ATOM 1649 O O . ASN B 1 27 ? 33.469 59.188 -8.586 1 24.78 27 ASN B O 1
ATOM 1653 N N . GLN B 1 28 ? 32.062 60.438 -7.562 1 23.91 28 GLN B N 1
ATOM 1654 C CA . GLN B 1 28 ? 31.656 59.5 -6.527 1 23.91 28 GLN B CA 1
ATOM 1655 C C . GLN B 1 28 ? 30.797 58.375 -7.109 1 23.91 28 GLN B C 1
ATOM 1657 O O . GLN B 1 28 ? 29.75 58.625 -7.688 1 23.91 28 GLN B O 1
ATOM 1662 N N . LEU B 1 29 ? 31.422 57.375 -7.777 1 26.06 29 LEU B N 1
ATOM 1663 C CA . LEU B 1 29 ? 30.781 56.156 -8.234 1 26.06 29 LEU B CA 1
ATOM 1664 C C . LEU B 1 29 ? 29.938 55.531 -7.129 1 26.06 29 LEU B C 1
ATOM 1666 O O . LEU B 1 29 ? 30.453 55.25 -6.043 1 26.06 29 LEU B O 1
ATOM 1670 N N . PRO B 1 30 ? 28.734 56.031 -6.957 1 24.75 30 PRO B N 1
ATOM 1671 C CA . PRO B 1 30 ? 27.953 55.438 -5.867 1 24.75 30 PRO B CA 1
ATOM 1672 C C . PRO B 1 30 ? 27.906 53.906 -5.953 1 24.75 30 PRO B C 1
ATOM 1674 O O . PRO B 1 30 ? 27.641 53.375 -7.02 1 24.75 30 PRO B O 1
ATOM 1677 N N . LEU B 1 31 ? 28.859 53.219 -5.371 1 27.17 31 LEU B N 1
ATOM 1678 C CA . LEU B 1 31 ? 28.922 51.75 -5.18 1 27.17 31 LEU B CA 1
ATOM 1679 C C . LEU B 1 31 ? 27.578 51.219 -4.656 1 27.17 31 LEU B C 1
ATOM 1681 O O . LEU B 1 31 ? 27.281 51.375 -3.467 1 27.17 31 LEU B O 1
ATOM 1685 N N . HIS B 1 32 ? 26.5 51.781 -5.113 1 28.59 32 HIS B N 1
ATOM 1686 C CA . HIS B 1 32 ? 25.359 51.125 -4.496 1 28.59 32 HIS B CA 1
ATOM 1687 C C . HIS B 1 32 ? 25.453 49.594 -4.695 1 28.59 32 HIS B C 1
ATOM 1689 O O . HIS B 1 32 ? 25.469 49.125 -5.828 1 28.59 32 HIS B O 1
ATOM 1695 N N . LEU B 1 33 ? 26.328 48.969 -3.965 1 28.2 33 LEU B N 1
ATOM 1696 C CA . LEU B 1 33 ? 26.266 47.5 -3.965 1 28.2 33 LEU B CA 1
ATOM 1697 C C . LEU B 1 33 ? 24.828 47.031 -3.754 1 28.2 33 LEU B C 1
ATOM 1699 O O . LEU B 1 33 ? 24.172 47.438 -2.785 1 28.2 33 LEU B O 1
ATOM 1703 N N . PRO B 1 34 ? 24.078 46.938 -4.82 1 28.44 34 PRO B N 1
ATOM 1704 C CA . PRO B 1 34 ? 22.781 46.312 -4.523 1 28.44 34 PRO B CA 1
ATOM 1705 C C . PRO B 1 34 ? 22.891 45.125 -3.582 1 28.44 34 PRO B C 1
ATOM 1707 O O . PRO B 1 34 ? 23.797 44.312 -3.736 1 28.44 34 PRO B O 1
ATOM 1710 N N . ARG B 1 35 ? 22.672 45.375 -2.311 1 30 35 ARG B N 1
ATOM 1711 C CA . ARG B 1 35 ? 22.453 44.25 -1.426 1 30 35 ARG B CA 1
ATOM 1712 C C . ARG B 1 35 ? 21.594 43.188 -2.111 1 30 35 ARG B C 1
ATOM 1714 O O . ARG B 1 35 ? 20.422 43.406 -2.379 1 30 35 ARG B O 1
ATOM 1721 N N . PHE B 1 36 ? 22.141 42.625 -3.158 1 28.25 36 PHE B N 1
ATOM 1722 C CA . PHE B 1 36 ? 21.453 41.375 -3.443 1 28.25 36 PHE B CA 1
ATOM 1723 C C . PHE B 1 36 ? 21.188 40.594 -2.158 1 28.25 36 PHE B C 1
ATOM 1725 O O . PHE B 1 36 ? 22.109 40.125 -1.503 1 28.25 36 PHE B O 1
ATOM 1732 N N . LEU B 1 37 ? 20.359 41.125 -1.355 1 31.47 37 LEU B N 1
ATOM 1733 C CA . LEU B 1 37 ? 19.844 40.156 -0.392 1 31.47 37 LEU B CA 1
ATOM 1734 C C . LEU B 1 37 ? 19.703 38.781 -1.027 1 31.47 37 LEU B C 1
ATOM 1736 O O . LEU B 1 37 ? 18.922 38.625 -1.975 1 31.47 37 LEU B O 1
ATOM 1740 N N . PHE B 1 38 ? 20.781 38.156 -1.224 1 29.98 38 PHE B N 1
ATOM 1741 C CA . PHE B 1 38 ? 20.641 36.719 -1.337 1 29.98 38 PHE B CA 1
ATOM 1742 C C . PHE B 1 38 ? 19.547 36.219 -0.404 1 29.98 38 PHE B C 1
ATOM 1744 O O . PHE B 1 38 ? 19.641 36.375 0.814 1 29.98 38 PHE B O 1
ATOM 1751 N N . SER B 1 39 ? 18.312 36.469 -0.75 1 33.19 39 SER B N 1
ATOM 1752 C CA . SER B 1 39 ? 17.406 35.5 -0.156 1 33.19 39 SER B CA 1
ATOM 1753 C C . SER B 1 39 ? 18.109 34.156 0.093 1 33.19 39 SER B C 1
ATOM 1755 O O . SER B 1 39 ? 18.594 33.531 -0.844 1 33.19 39 SER B O 1
ATOM 1757 N N . ILE B 1 40 ? 18.953 34.094 0.968 1 34.5 40 ILE B N 1
ATOM 1758 C CA . ILE B 1 40 ? 19.25 32.75 1.475 1 34.5 40 ILE B CA 1
ATOM 1759 C C . ILE B 1 40 ? 18.047 31.844 1.267 1 34.5 40 ILE B C 1
ATOM 1761 O O . ILE B 1 40 ? 17 32.031 1.873 1 34.5 40 ILE B O 1
ATOM 1765 N N . SER B 1 41 ? 17.688 31.516 0.043 1 36.38 41 SER B N 1
ATOM 1766 C CA . SER B 1 41 ? 16.922 30.281 -0.138 1 36.38 41 SER B CA 1
ATOM 1767 C C . SER B 1 41 ? 17.281 29.25 0.933 1 36.38 41 SER B C 1
ATOM 1769 O O . SER B 1 41 ? 18.359 28.688 0.919 1 36.38 41 SER B O 1
ATOM 1771 N N . ASP B 1 42 ? 17.453 29.531 2.074 1 39.19 42 ASP B N 1
ATOM 1772 C CA . ASP B 1 42 ? 17.391 28.516 3.115 1 39.19 42 ASP B CA 1
ATOM 1773 C C . ASP B 1 42 ? 16.578 27.312 2.648 1 39.19 42 ASP B C 1
ATOM 1775 O O . ASP B 1 42 ? 15.352 27.359 2.586 1 39.19 42 ASP B O 1
ATOM 1779 N N . SER B 1 43 ? 16.906 26.594 1.602 1 42.91 43 SER B N 1
ATOM 1780 C CA . SER B 1 43 ? 16.438 25.391 0.916 1 42.91 43 SER B CA 1
ATOM 1781 C C . SER B 1 43 ? 15.773 24.422 1.889 1 42.91 43 SER B C 1
ATOM 1783 O O . SER B 1 43 ? 16.156 23.25 1.958 1 42.91 43 SER B O 1
ATOM 1785 N N . THR B 1 44 ? 15.656 24.656 3.064 1 50.31 44 THR B N 1
ATOM 1786 C CA . THR B 1 44 ? 14.977 23.688 3.912 1 50.31 44 THR B CA 1
ATOM 1787 C C . THR B 1 44 ? 13.672 23.219 3.27 1 50.31 44 THR B C 1
ATOM 1789 O O . THR B 1 44 ? 12.68 23.953 3.273 1 50.31 44 THR B O 1
ATOM 1792 N N . LYS B 1 45 ? 13.859 22.672 2.121 1 59.19 45 LYS B N 1
ATOM 1793 C CA . LYS B 1 45 ? 12.742 22.109 1.372 1 59.19 45 LYS B CA 1
ATOM 1794 C C . LYS B 1 45 ? 11.719 21.469 2.309 1 59.19 45 LYS B C 1
ATOM 1796 O O . LYS B 1 45 ? 12.008 20.469 2.963 1 59.19 45 LYS B O 1
ATOM 1801 N N . THR B 1 46 ? 10.766 22.266 2.895 1 82.31 46 THR B N 1
ATOM 1802 C CA . THR B 1 46 ? 9.633 21.891 3.734 1 82.31 46 THR B CA 1
ATOM 1803 C C . THR B 1 46 ? 8.617 21.078 2.941 1 82.31 46 THR B C 1
ATOM 1805 O O . THR B 1 46 ? 8.57 21.156 1.712 1 82.31 46 THR B O 1
ATOM 1808 N N . ILE B 1 47 ? 8.164 20.016 3.545 1 95.06 47 ILE B N 1
ATOM 1809 C CA . ILE B 1 47 ? 7.105 19.203 2.939 1 95.06 47 ILE B CA 1
ATOM 1810 C C . ILE B 1 47 ? 5.863 20.062 2.721 1 95.06 47 ILE B C 1
ATOM 1812 O O . ILE B 1 47 ? 5.395 20.75 3.641 1 95.06 47 ILE B O 1
ATOM 1816 N N . THR B 1 48 ? 5.504 20.188 1.478 1 93.62 48 THR B N 1
ATOM 1817 C CA . THR B 1 48 ? 4.258 20.891 1.188 1 93.62 48 THR B CA 1
ATOM 1818 C C . THR B 1 48 ? 3.08 19.922 1.172 1 93.62 48 THR B C 1
ATOM 1820 O O . THR B 1 48 ? 3.133 18.891 0.503 1 93.62 48 THR B O 1
ATOM 1823 N N . LEU B 1 49 ? 2.082 20.25 1.883 1 96.44 49 LEU B N 1
ATOM 1824 C CA . LEU B 1 49 ? 0.883 19.422 1.931 1 96.44 49 LEU B CA 1
ATOM 1825 C C . LEU B 1 49 ? -0.062 19.766 0.785 1 96.44 49 LEU B C 1
ATOM 1827 O O . LEU B 1 49 ? -0.56 20.891 0.702 1 96.44 49 LEU B O 1
ATOM 1831 N N . PRO B 1 50 ? -0.347 18.812 -0.051 1 97.31 50 PRO B N 1
ATOM 1832 C CA . PRO B 1 50 ? -1.291 19.109 -1.13 1 97.31 50 PRO B CA 1
ATOM 1833 C C . PRO B 1 50 ? -2.691 19.438 -0.615 1 97.31 50 PRO B C 1
ATOM 1835 O O . PRO B 1 50 ? -3.186 18.766 0.3 1 97.31 50 PRO B O 1
ATOM 1838 N N . LYS B 1 51 ? -3.326 20.359 -1.272 1 95.75 51 LYS B N 1
ATOM 1839 C CA . LYS B 1 51 ? -4.629 20.812 -0.785 1 95.75 51 LYS B CA 1
ATOM 1840 C C . LYS B 1 51 ? -5.754 19.969 -1.373 1 95.75 51 LYS B C 1
ATOM 1842 O O . LYS B 1 51 ? -5.766 19.688 -2.572 1 95.75 51 LYS B O 1
ATOM 1847 N N . ILE B 1 52 ? -6.668 19.547 -0.497 1 96.5 52 ILE B N 1
ATOM 1848 C CA . ILE B 1 52 ? -7.895 18.859 -0.906 1 96.5 52 ILE B CA 1
ATOM 1849 C C . ILE B 1 52 ? -9.047 19.859 -0.925 1 96.5 52 ILE B C 1
ATOM 1851 O O . ILE B 1 52 ? -9.383 20.453 0.102 1 96.5 52 ILE B O 1
ATOM 1855 N N . ASN B 1 53 ? -9.641 19.969 -2.121 1 93.94 53 ASN B N 1
ATOM 1856 C CA . ASN B 1 53 ? -10.727 20.938 -2.279 1 93.94 53 ASN B CA 1
ATOM 1857 C C . ASN B 1 53 ? -12.086 20.266 -2.166 1 93.94 53 ASN B C 1
ATOM 1859 O O . ASN B 1 53 ? -12.875 20.281 -3.115 1 93.94 53 ASN B O 1
ATOM 1863 N N . ASP B 1 54 ? -12.43 19.609 -1.193 1 95.12 54 ASP B N 1
ATOM 1864 C CA . ASP B 1 54 ? -13.695 18.969 -0.855 1 95.12 54 ASP B CA 1
ATOM 1865 C C . ASP B 1 54 ? -13.969 19.047 0.643 1 95.12 54 ASP B C 1
ATOM 1867 O O . ASP B 1 54 ? -13.516 18.203 1.414 1 95.12 54 ASP B O 1
ATOM 1871 N N . GLU B 1 55 ? -14.781 20 0.913 1 91.62 55 GLU B N 1
ATOM 1872 C CA . GLU B 1 55 ? -15.016 20.312 2.318 1 91.62 55 GLU B CA 1
ATOM 1873 C C . GLU B 1 55 ? -15.719 19.156 3.031 1 91.62 55 GLU B C 1
ATOM 1875 O O . GLU B 1 55 ? -15.477 18.906 4.215 1 91.62 55 GLU B O 1
ATOM 1880 N N . LYS B 1 56 ? -16.578 18.531 2.367 1 90.44 56 LYS B N 1
ATOM 1881 C CA . LYS B 1 56 ? -17.281 17.406 2.965 1 90.44 56 LYS B CA 1
ATOM 1882 C C . LYS B 1 56 ? -16.312 16.266 3.297 1 90.44 56 LYS B C 1
ATOM 1884 O O . LYS B 1 56 ? -16.422 15.656 4.363 1 90.44 56 LYS B O 1
ATOM 1889 N N . LEU B 1 57 ? -15.43 16.047 2.377 1 92.06 57 LEU B N 1
ATOM 1890 C CA . LEU B 1 57 ? -14.414 15.023 2.586 1 92.06 57 LEU B CA 1
ATOM 1891 C C . LEU B 1 57 ? -13.508 15.391 3.754 1 92.06 57 LEU B C 1
ATOM 1893 O O . LEU B 1 57 ? -13.242 14.555 4.629 1 92.06 57 LEU B O 1
ATOM 1897 N N . LEU B 1 58 ? -13.117 16.625 3.775 1 91.19 58 LEU B N 1
ATOM 1898 C CA . LEU B 1 58 ? -12.242 17.094 4.848 1 91.19 58 LEU B CA 1
ATOM 1899 C C . LEU B 1 58 ? -12.938 16.984 6.199 1 91.19 58 LEU B C 1
ATOM 1901 O O . LEU B 1 58 ? -12.32 16.594 7.191 1 91.19 58 LEU B O 1
ATOM 1905 N N . ALA B 1 59 ? -14.18 17.25 6.191 1 87.62 59 ALA B N 1
ATOM 1906 C CA . ALA B 1 59 ? -14.945 17.141 7.43 1 87.62 59 ALA B CA 1
ATOM 1907 C C . ALA B 1 59 ? -15 15.688 7.91 1 87.62 59 ALA B C 1
ATOM 1909 O O . ALA B 1 59 ? -14.875 15.422 9.109 1 87.62 59 ALA B O 1
ATOM 1910 N N . SER B 1 60 ? -15.141 14.789 6.996 1 87.62 60 SER B N 1
ATOM 1911 C CA . SER B 1 60 ? -15.203 13.375 7.332 1 87.62 60 SER B CA 1
ATOM 1912 C C . SER B 1 60 ? -13.867 12.867 7.871 1 87.62 60 SER B C 1
ATOM 1914 O O . SER B 1 60 ? -13.836 12 8.75 1 87.62 60 SER B O 1
ATOM 1916 N N . ILE B 1 61 ? -12.844 13.422 7.363 1 88.94 61 ILE B N 1
ATOM 1917 C CA . ILE B 1 61 ? -11.492 13.023 7.754 1 88.94 61 ILE B CA 1
ATOM 1918 C C . ILE B 1 61 ? -11.172 13.586 9.141 1 88.94 61 ILE B C 1
ATOM 1920 O O . ILE B 1 61 ? -10.602 12.891 9.977 1 88.94 61 ILE B O 1
ATOM 1924 N N . PHE B 1 62 ? -11.609 14.781 9.375 1 86.06 62 PHE B N 1
ATOM 1925 C CA . PHE B 1 62 ? -11.133 15.484 10.562 1 86.06 62 PHE B CA 1
ATOM 1926 C C . PHE B 1 62 ? -12.164 15.422 11.68 1 86.06 62 PHE B C 1
ATOM 1928 O O . PHE B 1 62 ? -11.867 15.766 12.828 1 86.06 62 PHE B O 1
ATOM 1935 N N . THR B 1 63 ? -13.32 15.047 11.305 1 76.31 63 THR B N 1
ATOM 1936 C CA . THR B 1 63 ? -14.32 14.953 12.359 1 76.31 63 THR B CA 1
ATOM 1937 C C . THR B 1 63 ? -14.18 13.648 13.133 1 76.31 63 THR B C 1
ATOM 1939 O O . THR B 1 63 ? -14.508 12.578 12.609 1 76.31 63 THR B O 1
ATOM 1942 N N . VAL B 1 64 ? -13.367 13.75 14.211 1 64.31 64 VAL B N 1
ATOM 1943 C CA . VAL B 1 64 ? -13.172 12.656 15.156 1 64.31 64 VAL B CA 1
ATOM 1944 C C . VAL B 1 64 ? -14.219 12.734 16.266 1 64.31 64 VAL B C 1
ATOM 1946 O O . VAL B 1 64 ? -14.656 13.828 16.625 1 64.31 64 VAL B O 1
ATOM 1949 N N . PRO B 1 65 ? -14.695 11.594 16.688 1 60.47 65 PRO B N 1
ATOM 1950 C CA . PRO B 1 65 ? -14.578 10.141 16.547 1 60.47 65 PRO B CA 1
ATOM 1951 C C . PRO B 1 65 ? -15.656 9.547 15.641 1 60.47 65 PRO B C 1
ATOM 1953 O O . PRO B 1 65 ? -16.812 9.953 15.703 1 60.47 65 PRO B O 1
ATOM 1956 N N . GLY B 1 66 ? -15.453 9.141 14.375 1 65.88 66 GLY B N 1
ATOM 1957 C CA . GLY B 1 66 ? -16.516 8.5 13.609 1 65.88 66 GLY B CA 1
ATOM 1958 C C . GLY B 1 66 ? -16 7.398 12.695 1 65.88 66 GLY B C 1
ATOM 1959 O O . GLY B 1 66 ? -14.789 7.238 12.523 1 65.88 66 GLY B O 1
ATOM 1960 N N . ASN B 1 67 ? -17.016 6.621 12.438 1 67.69 67 ASN B N 1
ATOM 1961 C CA . ASN B 1 67 ? -16.766 5.461 11.586 1 67.69 67 ASN B CA 1
ATOM 1962 C C . ASN B 1 67 ? -16.062 5.855 10.297 1 67.69 67 ASN B C 1
ATOM 1964 O O . ASN B 1 67 ? -15.164 5.145 9.828 1 67.69 67 ASN B O 1
ATOM 1968 N N . SER B 1 68 ? -16.344 7.027 9.883 1 81.5 68 SER B N 1
ATOM 1969 C CA . SER B 1 68 ? -15.734 7.461 8.625 1 81.5 68 SER B CA 1
ATOM 1970 C C . SER B 1 68 ? -14.25 7.75 8.789 1 81.5 68 SER B C 1
ATOM 1972 O O . SER B 1 68 ? -13.438 7.352 7.957 1 81.5 68 SER B O 1
ATOM 1974 N N . HIS B 1 69 ? -13.969 8.328 9.898 1 85.69 69 HIS B N 1
ATOM 1975 C CA . HIS B 1 69 ? -12.578 8.648 10.188 1 85.69 69 HIS B CA 1
ATOM 1976 C C . HIS B 1 69 ? -11.727 7.387 10.281 1 85.69 69 HIS B C 1
ATOM 1978 O O . HIS B 1 69 ? -10.625 7.332 9.734 1 85.69 69 HIS B O 1
ATOM 1984 N N . ARG B 1 70 ? -12.273 6.379 10.844 1 89.88 70 ARG B N 1
ATOM 1985 C CA . ARG B 1 70 ? -11.531 5.137 11.047 1 89.88 70 ARG B CA 1
ATOM 1986 C C . ARG B 1 70 ? -11.281 4.434 9.711 1 89.88 70 ARG B C 1
ATOM 1988 O O . ARG B 1 70 ? -10.227 3.816 9.523 1 89.88 70 ARG B O 1
ATOM 1995 N N . PHE B 1 71 ? -12.219 4.609 8.891 1 92 71 PHE B N 1
ATOM 1996 C CA . PHE B 1 71 ? -12.047 4.047 7.555 1 92 71 PHE B CA 1
ATOM 1997 C C . PHE B 1 71 ? -10.914 4.75 6.809 1 92 71 PHE B C 1
ATOM 1999 O O . PHE B 1 71 ? -10.031 4.098 6.25 1 92 71 PHE B O 1
ATOM 2006 N N . TYR B 1 72 ? -10.93 6.02 6.863 1 93.5 72 TYR B N 1
ATOM 2007 C CA . TYR B 1 72 ? -9.906 6.797 6.168 1 93.5 72 TYR B CA 1
ATOM 2008 C C . TYR B 1 72 ? -8.523 6.523 6.746 1 93.5 72 TYR B C 1
ATOM 2010 O O . TYR B 1 72 ? -7.543 6.434 6.008 1 93.5 72 TYR B O 1
ATOM 2018 N N . ARG B 1 73 ? -8.531 6.395 8.039 1 94.5 73 ARG B N 1
ATOM 2019 C CA . ARG B 1 73 ? -7.27 6.074 8.703 1 94.5 73 ARG B CA 1
ATOM 2020 C C . ARG B 1 73 ? -6.742 4.719 8.25 1 94.5 73 ARG B C 1
ATOM 2022 O O . ARG B 1 73 ? -5.555 4.578 7.949 1 94.5 73 ARG B O 1
ATOM 2029 N N . PHE B 1 74 ? -7.586 3.812 8.227 1 95.44 74 PHE B N 1
ATOM 2030 C CA . PHE B 1 74 ? -7.211 2.455 7.848 1 95.44 74 PHE B CA 1
ATOM 2031 C C . PHE B 1 74 ? -6.719 2.41 6.406 1 95.44 74 PHE B C 1
ATOM 2033 O O . PHE B 1 74 ? -5.633 1.889 6.133 1 95.44 74 PHE B O 1
ATOM 2040 N N . TYR B 1 75 ? -7.535 2.959 5.539 1 96 75 TYR B N 1
ATOM 2041 C CA . TYR B 1 75 ? -7.172 3 4.129 1 96 75 TYR B CA 1
ATOM 2042 C C . TYR B 1 75 ? -5.871 3.768 3.922 1 96 75 TYR B C 1
ATOM 2044 O O . TYR B 1 75 ? -4.996 3.332 3.168 1 96 75 TYR B O 1
ATOM 2052 N N . GLY B 1 76 ? -5.742 4.863 4.602 1 97.19 76 GLY B N 1
ATOM 2053 C CA . GLY B 1 76 ? -4.57 5.719 4.492 1 97.19 76 GLY B CA 1
ATOM 2054 C C . GLY B 1 76 ? -3.291 5.035 4.938 1 97.19 76 GLY B C 1
ATOM 2055 O O . GLY B 1 76 ? -2.221 5.281 4.379 1 97.19 76 GLY B O 1
ATOM 2056 N N . ASP B 1 77 ? -3.469 4.207 5.934 1 97.38 77 ASP B N 1
ATOM 2057 C CA . ASP B 1 77 ? -2.316 3.453 6.422 1 97.38 77 ASP B CA 1
ATOM 2058 C C . ASP B 1 77 ? -1.735 2.568 5.32 1 97.38 77 ASP B C 1
ATOM 2060 O O . ASP B 1 77 ? -0.532 2.609 5.055 1 97.38 77 ASP B O 1
ATOM 2064 N N . LYS B 1 78 ? -2.58 1.841 4.66 1 97.75 78 LYS B N 1
ATOM 2065 C CA . LYS B 1 78 ? -2.131 0.957 3.588 1 97.75 78 LYS B CA 1
ATOM 2066 C C . LYS B 1 78 ? -1.577 1.755 2.412 1 97.75 78 LYS B C 1
ATOM 2068 O O . LYS B 1 78 ? -0.531 1.409 1.858 1 97.75 78 LYS B O 1
ATOM 2073 N N . ALA B 1 79 ? -2.248 2.811 2.104 1 98.38 79 ALA B N 1
ATOM 2074 C CA . ALA B 1 79 ? -1.842 3.627 0.961 1 98.38 79 ALA B CA 1
ATOM 2075 C C . ALA B 1 79 ? -0.501 4.309 1.222 1 98.38 79 ALA B C 1
ATOM 2077 O O . ALA B 1 79 ? 0.424 4.199 0.414 1 98.38 79 ALA B O 1
ATOM 2078 N N . TYR B 1 80 ? -0.438 4.961 2.363 1 98.75 80 TYR B N 1
ATOM 2079 C CA . TYR B 1 80 ? 0.792 5.684 2.666 1 98.75 80 TYR B CA 1
ATOM 2080 C C . TYR B 1 80 ? 1.988 4.738 2.682 1 98.75 80 TYR B C 1
ATOM 2082 O O . TYR B 1 80 ? 3.057 5.074 2.162 1 98.75 80 TYR B O 1
ATOM 2090 N N . ASN B 1 81 ? 1.825 3.576 3.32 1 98.38 81 ASN B N 1
ATOM 2091 C CA . ASN B 1 81 ? 2.912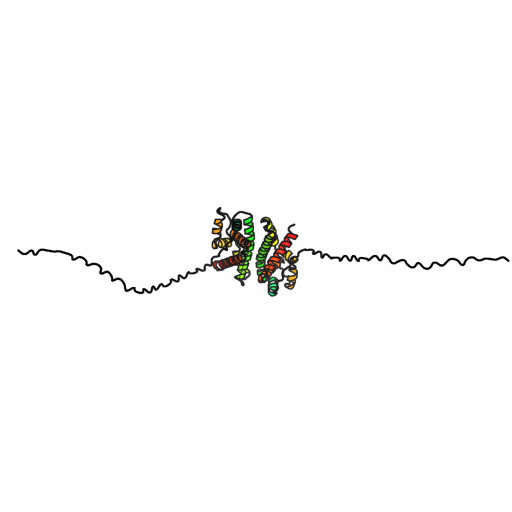 2.607 3.395 1 98.38 81 ASN B CA 1
ATOM 2092 C C . ASN B 1 81 ? 3.451 2.26 2.01 1 98.38 81 ASN B C 1
ATOM 2094 O O . ASN B 1 81 ? 4.664 2.283 1.786 1 98.38 81 ASN B O 1
ATOM 2098 N N . TYR B 1 82 ? 2.6 2.016 1.109 1 98.5 82 TYR B N 1
ATOM 2099 C CA . TYR B 1 82 ? 3.021 1.669 -0.243 1 98.5 82 TYR B CA 1
ATOM 2100 C C . TYR B 1 82 ? 3.701 2.852 -0.922 1 98.5 82 TYR B C 1
ATOM 2102 O O . TYR B 1 82 ? 4.781 2.707 -1.503 1 98.5 82 TYR B O 1
ATOM 2110 N N . TYR B 1 83 ? 3.098 4.027 -0.879 1 98.56 83 TYR B N 1
ATOM 2111 C CA . TYR B 1 83 ? 3.637 5.176 -1.595 1 98.56 83 TYR B CA 1
ATOM 2112 C C . TYR B 1 83 ? 4.965 5.617 -0.995 1 98.56 83 TYR B C 1
ATOM 2114 O O . TYR B 1 83 ? 5.848 6.098 -1.711 1 98.56 83 TYR B O 1
ATOM 2122 N N . ALA B 1 84 ? 5.082 5.469 0.336 1 98.38 84 ALA B N 1
ATOM 2123 C CA . ALA B 1 84 ? 6.355 5.785 0.977 1 98.38 84 ALA B CA 1
ATOM 2124 C C . ALA B 1 84 ? 7.457 4.84 0.502 1 98.38 84 ALA B C 1
ATOM 2126 O O . ALA B 1 84 ? 8.562 5.281 0.169 1 98.38 84 ALA B O 1
ATOM 2127 N N . VAL B 1 85 ? 7.133 3.57 0.498 1 97.56 85 VAL B N 1
ATOM 2128 C CA . VAL B 1 85 ? 8.102 2.57 0.069 1 97.56 85 VAL B CA 1
ATOM 2129 C C . VAL B 1 85 ? 8.438 2.773 -1.407 1 97.56 85 VAL B C 1
ATOM 2131 O O . VAL B 1 85 ? 9.594 2.645 -1.811 1 97.56 85 VAL B O 1
ATOM 2134 N N . ARG B 1 86 ? 7.48 3.049 -2.166 1 97.69 86 ARG B N 1
ATOM 2135 C CA . ARG B 1 86 ? 7.68 3.354 -3.578 1 97.69 86 ARG B CA 1
ATOM 2136 C C . ARG B 1 86 ? 8.625 4.539 -3.754 1 97.69 86 ARG B C 1
ATOM 2138 O O . ARG B 1 86 ? 9.547 4.488 -4.57 1 97.69 86 ARG B O 1
ATOM 2145 N N . ALA B 1 87 ? 8.359 5.582 -3.045 1 98.12 87 ALA B N 1
ATOM 2146 C CA . ALA B 1 87 ? 9.203 6.773 -3.117 1 98.12 87 ALA B CA 1
ATOM 2147 C C . ALA B 1 87 ? 10.641 6.461 -2.713 1 98.12 87 ALA B C 1
ATOM 2149 O O . ALA B 1 87 ? 11.586 6.941 -3.338 1 98.12 87 ALA B O 1
ATOM 2150 N N . LEU B 1 88 ? 10.75 5.688 -1.667 1 97.56 88 LEU B N 1
ATOM 2151 C CA . LEU B 1 88 ? 12.078 5.316 -1.186 1 97.56 88 LEU B CA 1
ATOM 2152 C C . LEU B 1 88 ? 12.852 4.551 -2.254 1 97.56 88 LEU B C 1
ATOM 2154 O O . LEU B 1 88 ? 14.031 4.828 -2.496 1 97.56 88 LEU B O 1
ATOM 2158 N N . LYS B 1 89 ? 12.195 3.564 -2.838 1 96.44 89 LYS B N 1
ATOM 2159 C CA . LYS B 1 89 ? 12.828 2.775 -3.891 1 96.44 89 LYS B CA 1
ATOM 2160 C C . LYS B 1 89 ? 13.289 3.664 -5.039 1 96.44 89 LYS B C 1
ATOM 2162 O O . LYS B 1 89 ? 14.367 3.445 -5.609 1 96.44 89 LYS B O 1
ATOM 2167 N N . LEU B 1 90 ? 12.547 4.656 -5.379 1 96.25 90 LEU B N 1
ATOM 2168 C CA . LEU B 1 90 ? 12.875 5.566 -6.465 1 96.25 90 LEU B CA 1
ATOM 2169 C C . LEU B 1 90 ? 14.055 6.461 -6.086 1 96.25 90 LEU B C 1
ATOM 2171 O O . LEU B 1 90 ? 14.906 6.762 -6.922 1 96.25 90 LEU B O 1
ATOM 2175 N N . LYS B 1 91 ? 14.109 6.801 -4.855 1 96.06 91 LYS B N 1
ATOM 2176 C CA . LYS B 1 91 ? 15.133 7.738 -4.395 1 96.06 91 LYS B CA 1
ATOM 2177 C C . LYS B 1 91 ? 16.438 7.016 -4.066 1 96.06 91 LYS B C 1
ATOM 2179 O O . LYS B 1 91 ? 17.516 7.594 -4.18 1 96.06 91 LYS B O 1
ATOM 2184 N N . LEU B 1 92 ? 16.297 5.805 -3.637 1 95.44 92 LEU B N 1
ATOM 2185 C CA . LEU B 1 92 ? 17.469 4.992 -3.307 1 95.44 92 LEU B CA 1
ATOM 2186 C C . LEU B 1 92 ? 17.438 3.672 -4.07 1 95.44 92 LEU B C 1
ATOM 2188 O O . LEU B 1 92 ? 17.344 2.602 -3.469 1 95.44 92 LEU B O 1
ATOM 2192 N N . PRO B 1 93 ? 17.672 3.682 -5.312 1 91.38 93 PRO B N 1
ATOM 2193 C CA . PRO B 1 93 ? 17.547 2.48 -6.145 1 91.38 93 PRO B CA 1
ATOM 2194 C C . PRO B 1 93 ? 18.594 1.416 -5.789 1 91.38 93 PRO B C 1
ATOM 2196 O O . PRO B 1 93 ? 18.359 0.227 -6.027 1 91.38 93 PRO B O 1
ATOM 2199 N N . ASP B 1 94 ? 19.656 1.827 -5.184 1 90.75 94 ASP B N 1
ATOM 2200 C CA . ASP B 1 94 ? 20.75 0.89 -4.902 1 90.75 94 ASP B CA 1
ATOM 2201 C C . ASP B 1 94 ? 20.734 0.466 -3.436 1 90.75 94 ASP B C 1
ATOM 2203 O O . ASP B 1 94 ? 21.641 -0.252 -2.988 1 90.75 94 ASP B O 1
ATOM 2207 N N . ALA B 1 95 ? 19.719 0.905 -2.742 1 90 95 ALA B N 1
ATOM 2208 C CA . ALA B 1 95 ? 19.656 0.534 -1.331 1 90 95 ALA B CA 1
ATOM 2209 C C . ALA B 1 95 ? 19.531 -0.978 -1.165 1 90 95 ALA B C 1
ATOM 2211 O O . ALA B 1 95 ? 18.812 -1.634 -1.919 1 90 95 ALA B O 1
ATOM 2212 N N . THR B 1 96 ? 20.25 -1.492 -0.203 1 89.38 96 THR B N 1
ATOM 2213 C CA . THR B 1 96 ? 20.125 -2.902 0.148 1 89.38 96 THR B CA 1
ATOM 2214 C C . THR B 1 96 ? 18.797 -3.168 0.853 1 89.38 96 THR B C 1
ATOM 2216 O O . THR B 1 96 ? 18.141 -2.236 1.323 1 89.38 96 THR B O 1
ATOM 2219 N N . ARG B 1 97 ? 18.375 -4.418 0.926 1 88.88 97 ARG B N 1
ATOM 2220 C CA . ARG B 1 97 ? 17.172 -4.785 1.655 1 88.88 97 ARG B CA 1
ATOM 2221 C C . ARG B 1 97 ? 17.25 -4.332 3.109 1 88.88 97 ARG B C 1
ATOM 2223 O O . ARG B 1 97 ? 16.281 -3.787 3.646 1 88.88 97 ARG B O 1
ATOM 2230 N N . LYS B 1 98 ? 18.422 -4.523 3.68 1 92.38 98 LYS B N 1
ATOM 2231 C CA . LYS B 1 98 ? 18.609 -4.152 5.078 1 92.38 98 LYS B CA 1
ATOM 2232 C C . LYS B 1 98 ? 18.391 -2.654 5.281 1 92.38 98 LYS B C 1
ATOM 2234 O O . LYS B 1 98 ? 17.703 -2.242 6.219 1 92.38 98 LYS B O 1
ATOM 2239 N N . GLU B 1 99 ? 18.953 -1.872 4.441 1 92.5 99 GLU B N 1
ATOM 2240 C CA . GLU B 1 99 ? 18.781 -0.424 4.504 1 92.5 99 GLU B CA 1
ATOM 2241 C C . GLU B 1 99 ? 17.328 -0.027 4.238 1 92.5 99 GLU B C 1
ATOM 2243 O O . GLU B 1 99 ? 16.781 0.838 4.922 1 92.5 99 GLU B O 1
ATOM 2248 N N . PHE B 1 100 ? 16.828 -0.662 3.273 1 93.5 100 PHE B N 1
ATOM 2249 C CA . PHE B 1 100 ? 15.453 -0.383 2.875 1 93.5 100 PHE B CA 1
ATOM 2250 C C . PHE B 1 100 ? 14.492 -0.652 4.027 1 93.5 100 PHE B C 1
ATOM 2252 O O . PHE B 1 100 ? 13.656 0.189 4.352 1 93.5 100 PHE B O 1
ATOM 2259 N N . VAL B 1 101 ? 14.641 -1.765 4.676 1 94.75 101 VAL B N 1
ATOM 2260 C CA . VAL B 1 101 ? 13.789 -2.156 5.793 1 94.75 101 VAL B CA 1
ATOM 2261 C C . VAL B 1 101 ? 14.008 -1.215 6.973 1 94.75 101 VAL B C 1
ATOM 2263 O O . VAL B 1 101 ? 13.055 -0.808 7.637 1 94.75 101 VAL B O 1
ATOM 2266 N N . LYS B 1 102 ? 15.211 -0.842 7.191 1 95.75 102 LYS B N 1
ATOM 2267 C CA . LYS B 1 102 ? 15.547 0.071 8.281 1 95.75 102 LYS B CA 1
ATOM 2268 C C . LYS B 1 102 ? 14.859 1.422 8.094 1 95.75 102 LYS B C 1
ATOM 2270 O O . LYS B 1 102 ? 14.219 1.935 9.016 1 95.75 102 LYS B O 1
ATOM 2275 N N . ILE B 1 103 ? 14.953 1.948 6.949 1 96.94 103 ILE B N 1
ATOM 2276 C CA . ILE B 1 103 ? 14.391 3.264 6.668 1 96.94 103 ILE B CA 1
ATOM 2277 C C . ILE B 1 103 ? 12.867 3.191 6.711 1 96.94 103 ILE B C 1
ATOM 2279 O O . ILE B 1 103 ? 12.219 4.031 7.336 1 96.94 103 ILE B O 1
ATOM 2283 N N . THR B 1 104 ? 12.328 2.174 6.059 1 96.88 104 THR B N 1
ATOM 2284 C CA . THR B 1 104 ? 10.875 2.037 6.016 1 96.88 104 THR B CA 1
ATOM 2285 C C . THR B 1 104 ? 10.312 1.848 7.422 1 96.88 104 THR B C 1
ATOM 2287 O O . THR B 1 104 ? 9.211 2.312 7.719 1 96.88 104 THR B O 1
ATOM 2290 N N . GLY B 1 105 ? 11.047 1.277 8.266 1 97.06 105 GLY B N 1
ATOM 2291 C CA . GLY B 1 105 ? 10.633 1.07 9.648 1 97.06 105 GLY B CA 1
ATOM 2292 C C . GLY B 1 105 ? 10.367 2.365 10.391 1 97.06 105 GLY B C 1
ATOM 2293 O O . GLY B 1 105 ? 9.664 2.371 11.406 1 97.06 105 GLY B O 1
ATOM 2294 N N . VAL B 1 106 ? 10.914 3.389 9.945 1 97.25 106 VAL B N 1
ATOM 2295 C CA . VAL B 1 106 ? 10.695 4.707 10.539 1 97.25 106 VAL B CA 1
ATOM 2296 C C . VAL B 1 106 ? 9.617 5.449 9.75 1 97.25 106 VAL B C 1
ATOM 2298 O O . VAL B 1 106 ? 8.695 6.02 10.344 1 97.25 106 VAL B O 1
ATOM 2301 N N . LEU B 1 107 ? 9.672 5.379 8.43 1 97.62 107 LEU B N 1
ATOM 2302 C CA . LEU B 1 107 ? 8.812 6.145 7.527 1 97.62 107 LEU B CA 1
ATOM 2303 C C . LEU B 1 107 ? 7.34 5.863 7.805 1 97.62 107 LEU B C 1
ATOM 2305 O O . LEU B 1 107 ? 6.488 6.73 7.598 1 97.62 107 LEU B O 1
ATOM 2309 N N . VAL B 1 108 ? 7.082 4.641 8.273 1 97.19 108 VAL B N 1
ATOM 2310 C CA . VAL B 1 108 ? 5.68 4.234 8.305 1 97.19 108 VAL B CA 1
ATOM 2311 C C . VAL B 1 108 ? 5.152 4.297 9.734 1 97.19 108 VAL B C 1
ATOM 2313 O O . VAL B 1 108 ? 4.016 3.9 10 1 97.19 108 VAL B O 1
ATOM 2316 N N . THR B 1 109 ? 5.973 4.824 10.656 1 97.38 109 THR B N 1
ATOM 2317 C CA . THR B 1 109 ? 5.535 4.902 12.047 1 97.38 109 THR B CA 1
ATOM 2318 C C . THR B 1 109 ? 4.648 6.125 12.266 1 97.38 109 THR B C 1
ATOM 2320 O O . THR B 1 109 ? 4.84 7.16 11.625 1 97.38 109 THR B O 1
ATOM 2323 N N . ARG B 1 110 ? 3.777 5.965 13.188 1 96.75 110 ARG B N 1
ATOM 2324 C CA . ARG B 1 110 ? 2.912 7.094 13.523 1 96.75 110 ARG B CA 1
ATOM 2325 C C . ARG B 1 110 ? 3.711 8.234 14.148 1 96.75 110 ARG B C 1
ATOM 2327 O O . ARG B 1 110 ? 3.393 9.406 13.945 1 96.75 110 ARG B O 1
ATOM 2334 N N . LYS B 1 111 ? 4.73 7.891 14.914 1 97.25 111 LYS B N 1
ATOM 2335 C CA . LYS B 1 111 ? 5.594 8.922 15.484 1 97.25 111 LYS B CA 1
ATOM 2336 C C . LYS B 1 111 ? 6.199 9.797 14.391 1 97.25 111 LYS B C 1
ATOM 2338 O O . LYS B 1 111 ? 6.145 11.023 14.469 1 97.25 111 LYS B O 1
ATOM 2343 N N . PHE B 1 112 ? 6.742 9.164 13.414 1 98.19 112 PHE B N 1
ATOM 2344 C CA . PHE B 1 112 ? 7.312 9.906 12.305 1 98.19 112 PHE B CA 1
ATOM 2345 C C . PHE B 1 112 ? 6.23 10.672 11.547 1 98.19 112 PHE B C 1
ATOM 2347 O O . PHE B 1 112 ? 6.426 11.836 11.18 1 98.19 112 PHE B O 1
ATOM 2354 N N . LEU B 1 113 ? 5.109 10.078 11.336 1 98.31 113 LEU B N 1
ATOM 2355 C CA . LEU B 1 113 ? 4.02 10.727 10.617 1 98.31 113 LEU B CA 1
ATOM 2356 C C . LEU B 1 113 ? 3.498 11.93 11.391 1 98.31 113 LEU B C 1
ATOM 2358 O O . LEU B 1 113 ? 3.059 12.914 10.797 1 98.31 113 LEU B O 1
ATOM 2362 N N . SER B 1 114 ? 3.553 11.805 12.711 1 97.31 114 SER B N 1
ATOM 2363 C CA . SER B 1 114 ? 3.197 12.961 13.523 1 97.31 114 SER B CA 1
ATOM 2364 C C . SER B 1 114 ? 4.145 14.133 13.266 1 97.31 114 SER B C 1
ATOM 2366 O O . SER B 1 114 ? 3.709 15.281 13.172 1 97.31 114 SER B O 1
ATOM 2368 N N . GLU B 1 115 ? 5.375 13.836 13.195 1 97.31 115 GLU B N 1
ATOM 2369 C CA . GLU B 1 115 ? 6.367 14.859 12.875 1 97.31 115 GLU B CA 1
ATOM 2370 C C . GLU B 1 115 ? 6.113 15.453 11.492 1 97.31 115 GLU B C 1
ATOM 2372 O O . GLU B 1 115 ? 6.145 16.672 11.32 1 97.31 115 GLU B O 1
ATOM 2377 N N . VAL B 1 116 ? 5.848 14.641 10.523 1 97.94 116 VAL B N 1
ATOM 2378 C CA . VAL B 1 116 ? 5.543 15.086 9.164 1 97.94 116 VAL B CA 1
ATOM 2379 C C . VAL B 1 116 ? 4.316 16 9.188 1 97.94 116 VAL B C 1
ATOM 2381 O O . VAL B 1 116 ? 4.297 17.031 8.523 1 97.94 116 VAL B O 1
ATOM 2384 N N . ALA B 1 117 ? 3.33 15.594 9.898 1 96.81 117 ALA B N 1
ATOM 2385 C CA . ALA B 1 117 ? 2.098 16.375 10.008 1 96.81 117 ALA B CA 1
ATOM 2386 C C . ALA B 1 117 ? 2.381 17.781 10.523 1 96.81 117 ALA B C 1
ATOM 2388 O O . ALA B 1 117 ? 1.799 18.75 10.039 1 96.81 117 ALA B O 1
ATOM 2389 N N . LYS B 1 118 ? 3.244 17.875 11.453 1 95.69 118 LYS B N 1
ATOM 2390 C CA . LYS B 1 118 ? 3.611 19.188 12 1 95.69 118 LYS B CA 1
ATOM 2391 C C . LYS B 1 118 ? 4.402 20 10.984 1 95.69 118 LYS B C 1
ATOM 2393 O O . LYS B 1 118 ? 4.141 21.188 10.797 1 95.69 118 LYS B O 1
ATOM 2398 N N . VAL B 1 119 ? 5.328 19.344 10.352 1 96.38 119 VAL B N 1
ATOM 2399 C CA . VAL B 1 119 ? 6.184 20 9.375 1 96.38 119 VAL B CA 1
ATOM 2400 C C . VAL B 1 119 ? 5.336 20.578 8.242 1 96.38 119 VAL B C 1
ATOM 2402 O O . VAL B 1 119 ? 5.602 21.672 7.75 1 96.38 119 VAL B O 1
ATOM 2405 N N . CYS B 1 120 ? 4.293 19.875 7.891 1 96.44 120 CYS B N 1
ATOM 2406 C CA . CYS B 1 120 ? 3.473 20.344 6.781 1 96.44 120 CYS B CA 1
ATOM 2407 C C . CYS B 1 120 ? 2.248 21.094 7.285 1 96.44 120 CYS B C 1
ATOM 2409 O O . CYS B 1 120 ? 1.36 21.438 6.504 1 96.44 120 CYS B O 1
ATOM 2411 N N . GLU B 1 121 ? 2.096 21.281 8.562 1 94.44 121 GLU B N 1
ATOM 2412 C CA . GLU B 1 121 ? 1.116 22.125 9.234 1 94.44 121 GLU B CA 1
ATOM 2413 C C . GLU B 1 121 ? -0.286 21.547 9.141 1 94.44 121 GLU B C 1
ATOM 2415 O O . GLU B 1 121 ? -1.267 22.266 8.992 1 94.44 121 GLU B O 1
ATOM 2420 N N . LEU B 1 122 ? -0.31 20.297 9.117 1 94.44 122 LEU B N 1
ATOM 2421 C CA . LEU B 1 122 ? -1.607 19.641 9.18 1 94.44 122 LEU B CA 1
ATOM 2422 C C . LEU B 1 122 ? -2.311 19.938 10.492 1 94.44 122 LEU B C 1
ATOM 2424 O O . LEU B 1 122 ? -3.539 20.047 10.539 1 94.44 122 LEU B O 1
ATOM 2428 N N . ASP B 1 123 ? -1.565 19.984 11.555 1 90.06 123 ASP B N 1
ATOM 2429 C CA . ASP B 1 123 ? -2.115 20.266 12.875 1 90.06 123 ASP B CA 1
ATOM 2430 C C . ASP B 1 123 ? -2.877 21.578 12.883 1 90.06 123 ASP B C 1
ATOM 2432 O O . ASP B 1 123 ? -3.928 21.703 13.516 1 90.06 123 ASP B O 1
ATOM 2436 N N . LYS B 1 124 ? -2.42 22.578 12.164 1 89.38 124 LYS B N 1
ATOM 2437 C CA . LYS B 1 124 ? -3.094 23.859 12.07 1 89.38 124 LYS B CA 1
ATOM 2438 C C . LYS B 1 124 ? -4.375 23.75 11.242 1 89.38 124 LYS B C 1
ATOM 2440 O O . LYS B 1 124 ? -5.387 24.375 11.586 1 89.38 124 LYS B O 1
ATOM 2445 N N . MET B 1 125 ? -4.305 23 10.211 1 88.38 125 MET B N 1
ATOM 2446 C CA . MET B 1 125 ? -5.473 22.797 9.359 1 88.38 125 MET B CA 1
ATOM 2447 C C . MET B 1 125 ? -6.602 22.125 10.141 1 88.38 125 MET B C 1
ATOM 2449 O O . MET B 1 125 ? -7.77 22.484 9.984 1 88.38 125 MET B O 1
ATOM 2453 N N . MET B 1 126 ? -6.266 21.188 10.883 1 86.25 126 MET B N 1
ATOM 2454 C CA . MET B 1 126 ? -7.242 20.406 11.641 1 86.25 126 MET B CA 1
ATOM 2455 C C . MET B 1 126 ? -8.016 21.297 12.609 1 86.25 126 MET B C 1
ATOM 2457 O O . MET B 1 126 ? -9.172 21.016 12.93 1 86.25 126 MET B O 1
ATOM 2461 N N . LEU B 1 127 ? -7.383 22.312 13.125 1 82.38 127 LEU B N 1
ATOM 2462 C CA . LEU B 1 127 ? -7.996 23.234 14.086 1 82.38 127 LEU B CA 1
ATOM 2463 C C . LEU B 1 127 ? -9.227 23.906 13.492 1 82.38 127 LEU B C 1
ATOM 2465 O O . LEU B 1 127 ? -10.156 24.266 14.219 1 82.38 127 LEU B O 1
ATOM 2469 N N . SER B 1 128 ? -9.211 23.969 12.227 1 81 128 SER B N 1
ATOM 2470 C CA . SER B 1 128 ? -10.352 24.594 11.562 1 81 128 SER B CA 1
ATOM 2471 C C . SER B 1 128 ? -11.555 23.656 11.555 1 81 128 SER B C 1
ATOM 2473 O O . SER B 1 128 ? -12.695 24.109 11.391 1 81 128 SER B O 1
ATOM 2475 N N . TYR B 1 129 ? -11.383 22.438 11.688 1 76.81 129 TYR B N 1
ATOM 2476 C CA . TYR B 1 129 ? -12.461 21.453 11.648 1 76.81 129 TYR B CA 1
ATOM 2477 C C . TYR B 1 129 ? -12.805 20.969 13.047 1 76.81 129 TYR B C 1
ATOM 2479 O O . TYR B 1 129 ? -13.945 20.578 13.312 1 76.81 129 TYR B O 1
ATOM 2487 N N . ASN B 1 130 ? -11.812 20.625 13.75 1 66.38 130 ASN B N 1
ATOM 2488 C CA . ASN B 1 130 ? -12.062 20.031 15.055 1 66.38 130 ASN B CA 1
ATOM 2489 C C . ASN B 1 130 ? -11.742 21 16.188 1 66.38 130 ASN B C 1
ATOM 2491 O O . ASN B 1 130 ? -10.609 21.047 16.672 1 66.38 130 ASN B O 1
ATOM 2495 N N . LYS B 1 131 ? -12.625 21.953 16.344 1 55.75 131 LYS B N 1
ATOM 2496 C CA . LYS B 1 131 ? -12.445 22.891 17.469 1 55.75 131 LYS B CA 1
ATOM 2497 C C . LYS B 1 131 ? -12.336 22.141 18.797 1 55.75 131 LYS B C 1
ATOM 2499 O O . LYS B 1 131 ? -11.703 22.641 19.734 1 55.75 131 LYS B O 1
ATOM 2504 N N . ALA B 1 132 ? -13.031 21.016 18.828 1 51.19 132 ALA B N 1
ATOM 2505 C CA . ALA B 1 132 ? -13.281 20.453 20.156 1 51.19 132 ALA B CA 1
ATOM 2506 C C . ALA B 1 132 ? -12.086 19.641 20.641 1 51.19 132 ALA B C 1
ATOM 2508 O O . ALA B 1 132 ? -12.117 19.078 21.734 1 51.19 132 ALA B O 1
ATOM 2509 N N . GLY B 1 133 ? -10.93 19.812 20.109 1 54.69 133 GLY B N 1
ATOM 2510 C CA . GLY B 1 133 ? -9.797 19.141 20.719 1 54.69 133 GLY B CA 1
ATOM 2511 C C . GLY B 1 133 ? -9.758 17.641 20.438 1 54.69 133 GLY B C 1
ATOM 2512 O O . GLY B 1 133 ? -9.734 16.828 21.359 1 54.69 133 GLY B O 1
ATOM 2513 N N . VAL B 1 134 ? -10.07 17.141 19.344 1 56.56 134 VAL B N 1
ATOM 2514 C CA . VAL B 1 134 ? -10.156 15.719 19.062 1 56.56 134 VAL B CA 1
ATOM 2515 C C . VAL B 1 134 ? -8.836 15.039 19.438 1 56.56 134 VAL B C 1
ATOM 2517 O O . VAL B 1 134 ? -7.758 15.57 19.156 1 56.56 134 VAL B O 1
ATOM 2520 N N . ASN B 1 135 ? -8.984 14.164 20.406 1 65.94 135 ASN B N 1
ATOM 2521 C CA . ASN B 1 135 ? -7.895 13.32 20.875 1 65.94 135 ASN B CA 1
ATOM 2522 C C . ASN B 1 135 ? -7.406 12.359 19.797 1 65.94 135 ASN B C 1
ATOM 2524 O O . ASN B 1 135 ? -7.66 11.156 19.859 1 65.94 135 ASN B O 1
ATOM 2528 N N . CYS B 1 136 ? -7.125 12.898 18.672 1 75.81 136 CYS B N 1
ATOM 2529 C CA . CYS B 1 136 ? -6.586 12.016 17.641 1 75.81 136 CYS B CA 1
ATOM 2530 C C . CYS B 1 136 ? -5.102 12.281 17.406 1 75.81 136 CYS B C 1
ATOM 2532 O O . CYS B 1 136 ? -4.664 13.438 17.406 1 75.81 136 CYS B O 1
ATOM 2534 N N . ASN B 1 137 ? -4.477 11.164 17.406 1 88.25 137 ASN B N 1
ATOM 2535 C CA . ASN B 1 137 ? -3.043 11.203 17.125 1 88.25 137 ASN B CA 1
ATOM 2536 C C . ASN B 1 137 ? -2.758 11.812 15.758 1 88.25 137 ASN B C 1
ATOM 2538 O O . ASN B 1 137 ? -3.424 11.477 14.773 1 88.25 137 ASN B O 1
ATOM 2542 N N . LEU B 1 138 ? -1.851 12.805 15.68 1 92.12 138 LEU B N 1
ATOM 2543 C CA . LEU B 1 138 ? -1.521 13.508 14.445 1 92.12 138 LEU B CA 1
ATOM 2544 C C . LEU B 1 138 ? -1.077 12.531 13.359 1 92.12 138 LEU B C 1
ATOM 2546 O O . LEU B 1 138 ? -1.328 12.75 12.18 1 92.12 138 LEU B O 1
ATOM 2550 N N . GLY B 1 139 ? -0.411 11.484 13.773 1 96.12 139 GLY B N 1
ATOM 2551 C CA . GLY B 1 139 ? -0.023 10.445 12.828 1 96.12 139 GLY B CA 1
ATOM 2552 C C . GLY B 1 139 ? -1.207 9.781 12.156 1 96.12 139 GLY B C 1
ATOM 2553 O O . GLY B 1 139 ? -1.179 9.516 10.953 1 96.12 139 GLY B O 1
ATOM 2554 N N . GLU B 1 140 ? -2.199 9.547 12.922 1 94.19 140 GLU B N 1
ATOM 2555 C CA . GLU B 1 140 ? -3.424 8.961 12.383 1 94.19 140 GLU B CA 1
ATOM 2556 C C . GLU B 1 140 ? -4.133 9.93 11.445 1 94.19 140 GLU B C 1
ATOM 2558 O O . GLU B 1 140 ? -4.691 9.516 10.422 1 94.19 140 GLU B O 1
ATOM 2563 N N . MET B 1 141 ? -4.027 11.141 11.805 1 93.25 141 MET B N 1
ATOM 2564 C CA . MET B 1 141 ? -4.641 12.156 10.953 1 93.25 141 MET B CA 1
ATOM 2565 C C . MET B 1 141 ? -3.914 12.266 9.617 1 93.25 141 MET B C 1
ATOM 2567 O O . MET B 1 141 ? -4.543 12.453 8.578 1 93.25 141 MET B O 1
ATOM 2571 N N . MET B 1 142 ? -2.645 12.148 9.703 1 96.56 142 MET B N 1
ATOM 2572 C CA . MET B 1 142 ? -1.851 12.172 8.477 1 96.56 142 MET B CA 1
ATOM 2573 C C . MET B 1 142 ? -2.219 11.008 7.566 1 96.56 142 MET B C 1
ATOM 2575 O O . MET B 1 142 ? -2.373 11.188 6.355 1 96.56 142 MET B O 1
ATOM 2579 N N . GLU B 1 143 ? -2.41 9.883 8.141 1 97.44 143 GLU B N 1
ATOM 2580 C CA . GLU B 1 143 ? -2.859 8.727 7.375 1 97.44 143 GLU B CA 1
ATOM 2581 C C . GLU B 1 143 ? -4.207 8.992 6.707 1 97.44 143 GLU B C 1
ATOM 2583 O O . GLU B 1 143 ? -4.375 8.742 5.512 1 97.44 143 GLU B O 1
ATOM 2588 N N . ALA B 1 144 ? -5.102 9.492 7.469 1 95.56 144 ALA B N 1
ATOM 2589 C CA . ALA B 1 144 ? -6.434 9.781 6.949 1 95.56 144 ALA B CA 1
ATOM 2590 C C . ALA B 1 144 ? -6.371 10.82 5.828 1 95.56 144 ALA B C 1
ATOM 2592 O O . ALA B 1 144 ? -7.098 10.711 4.836 1 95.56 144 ALA B O 1
ATOM 2593 N N . TYR B 1 145 ? -5.555 11.82 6.012 1 96.44 145 TYR B N 1
ATOM 2594 C CA . TYR B 1 145 ? -5.414 12.844 4.98 1 96.44 145 TYR B CA 1
ATOM 2595 C C . TYR B 1 145 ? -4.902 12.234 3.678 1 96.44 145 TYR B C 1
ATOM 2597 O O . TYR B 1 145 ? -5.34 12.625 2.592 1 96.44 145 TYR B O 1
ATOM 2605 N N . CYS B 1 146 ? -3.98 11.312 3.756 1 98.25 146 CYS B N 1
ATOM 2606 C CA . CYS B 1 146 ? -3.484 10.609 2.574 1 98.25 146 CYS B CA 1
ATOM 2607 C C . CYS B 1 146 ? -4.617 9.898 1.843 1 98.25 146 CYS B C 1
ATOM 2609 O O . CYS B 1 146 ? -4.695 9.953 0.614 1 98.25 146 CYS B O 1
ATOM 2611 N N . SER B 1 147 ? -5.453 9.289 2.613 1 96.88 147 SER B N 1
ATOM 2612 C CA . SER B 1 147 ? -6.629 8.672 2.018 1 96.88 147 SER B CA 1
ATOM 2613 C C . SER B 1 147 ? -7.484 9.695 1.282 1 96.88 147 SER B C 1
ATOM 2615 O O . SER B 1 147 ? -7.977 9.43 0.185 1 96.88 147 SER B O 1
ATOM 2617 N N . GLY B 1 148 ? -7.66 10.805 1.917 1 96.31 148 GLY B N 1
ATOM 2618 C CA . GLY B 1 148 ? -8.422 11.875 1.296 1 96.31 148 GLY B CA 1
ATOM 2619 C C . GLY B 1 148 ? -7.855 12.312 -0.041 1 96.31 148 GLY B C 1
ATOM 2620 O O . GLY B 1 148 ? -8.602 12.555 -0.991 1 96.31 148 GLY B O 1
ATOM 2621 N N . MET B 1 149 ? -6.59 12.414 -0.1 1 97.88 149 MET B N 1
ATOM 2622 C CA . MET B 1 149 ? -5.949 12.758 -1.364 1 97.88 149 MET B CA 1
ATOM 2623 C C . MET B 1 149 ? -6.324 11.766 -2.457 1 97.88 149 MET B C 1
ATOM 2625 O O . MET B 1 149 ? -6.742 12.164 -3.547 1 97.88 149 MET B O 1
ATOM 2629 N N . LEU B 1 150 ? -6.289 10.523 -2.141 1 97.56 150 LEU B N 1
ATOM 2630 C CA . LEU B 1 150 ? -6.516 9.484 -3.135 1 97.56 150 LEU B CA 1
ATOM 2631 C C . LEU B 1 150 ? -7.988 9.422 -3.531 1 97.56 150 LEU B C 1
ATOM 2633 O O . LEU B 1 150 ? -8.312 9.219 -4.703 1 97.56 150 LEU B O 1
ATOM 2637 N N . PHE B 1 151 ? -8.852 9.633 -2.564 1 94.81 151 PHE B N 1
ATOM 2638 C CA . PHE B 1 151 ? -10.281 9.617 -2.84 1 94.81 151 PHE B CA 1
ATOM 2639 C C . PHE B 1 151 ? -10.695 10.828 -3.664 1 94.81 151 PHE B C 1
ATOM 2641 O O . PHE B 1 151 ? -11.75 10.82 -4.305 1 94.81 151 PHE B O 1
ATOM 2648 N N . ASN B 1 152 ? -9.883 11.828 -3.639 1 96.12 152 ASN B N 1
ATOM 2649 C CA . ASN B 1 152 ? -10.133 13.031 -4.426 1 96.12 152 ASN B CA 1
ATOM 2650 C C . ASN B 1 152 ? -9.398 12.992 -5.762 1 96.12 152 ASN B C 1
ATOM 2652 O O . ASN B 1 152 ? -9.234 14.023 -6.414 1 96.12 152 ASN B O 1
ATOM 2656 N N . GLY B 1 153 ? -8.82 11.844 -6.098 1 95.88 153 GLY B N 1
ATOM 2657 C CA . GLY B 1 153 ? -8.172 11.672 -7.387 1 95.88 153 GLY B CA 1
ATOM 2658 C C . GLY B 1 153 ? -6.789 12.297 -7.445 1 95.88 153 GLY B C 1
ATOM 2659 O O . GLY B 1 153 ? -6.285 12.602 -8.531 1 95.88 153 GLY B O 1
ATOM 2660 N N . MET B 1 154 ? -6.125 12.5 -6.359 1 97.94 154 MET B N 1
ATOM 2661 C CA . MET B 1 154 ? -4.852 13.211 -6.273 1 97.94 154 MET B CA 1
ATOM 2662 C C . MET B 1 154 ? -3.689 12.234 -6.148 1 97.94 154 MET B C 1
ATOM 2664 O O . MET B 1 154 ? -2.855 12.367 -5.25 1 97.94 154 MET B O 1
ATOM 2668 N N . GLU B 1 155 ? -3.639 11.297 -7.062 1 97.69 155 GLU B N 1
ATOM 2669 C CA . GLU B 1 155 ? -2.588 10.281 -7.008 1 97.69 155 GLU B CA 1
ATOM 2670 C C . GLU B 1 155 ? -1.214 10.898 -7.25 1 97.69 155 GLU B C 1
ATOM 2672 O O . GLU B 1 155 ? -0.243 10.555 -6.574 1 97.69 155 GLU B O 1
ATOM 2677 N N . GLU B 1 156 ? -1.101 11.789 -8.25 1 98.25 156 GLU B N 1
ATOM 2678 C CA . GLU B 1 156 ? 0.179 12.43 -8.539 1 98.25 156 GLU B CA 1
ATOM 2679 C C . GLU B 1 156 ? 0.65 13.281 -7.363 1 98.25 156 GLU B C 1
ATOM 2681 O O . GLU B 1 156 ? 1.843 13.32 -7.055 1 98.25 156 GLU B O 1
ATOM 2686 N N . GLU B 1 157 ? -0.242 13.938 -6.707 1 98.5 157 GLU B N 1
ATOM 2687 C CA . GLU B 1 157 ? 0.092 14.727 -5.52 1 98.5 157 GLU B CA 1
ATOM 2688 C C . GLU B 1 157 ? 0.563 13.828 -4.379 1 98.5 157 GLU B C 1
ATOM 2690 O O . GLU B 1 157 ? 1.46 14.195 -3.619 1 98.5 157 GLU B O 1
ATOM 2695 N N . MET B 1 158 ? -0.075 12.664 -4.27 1 98.5 158 MET B N 1
ATOM 2696 C CA . MET B 1 158 ? 0.359 11.695 -3.27 1 98.5 158 MET B CA 1
ATOM 2697 C C . MET B 1 158 ? 1.796 11.25 -3.527 1 98.5 158 MET B C 1
ATOM 2699 O O . MET B 1 158 ? 2.6 11.164 -2.598 1 98.5 158 MET B O 1
ATOM 2703 N N . LYS B 1 159 ? 2.117 10.969 -4.805 1 98.31 159 LYS B N 1
ATOM 2704 C CA . LYS B 1 159 ? 3.475 10.57 -5.18 1 98.31 159 LYS B CA 1
ATOM 2705 C C . LYS B 1 159 ? 4.48 11.664 -4.824 1 98.31 159 LYS B C 1
ATOM 2707 O O . LYS B 1 159 ? 5.531 11.383 -4.25 1 98.31 159 LYS B O 1
ATOM 2712 N N . LYS B 1 160 ? 4.109 12.859 -5.133 1 98.25 160 LYS B N 1
ATOM 2713 C CA . LYS B 1 160 ? 4.992 13.992 -4.84 1 98.25 160 LYS B CA 1
ATOM 2714 C C . LYS B 1 160 ? 5.156 14.18 -3.334 1 98.25 160 LYS B C 1
ATOM 2716 O O . LYS B 1 160 ? 6.27 14.398 -2.85 1 98.25 160 LYS B O 1
ATOM 2721 N N . PHE B 1 161 ? 4.043 14.094 -2.648 1 98.5 161 PHE B N 1
ATOM 2722 C CA . PHE B 1 161 ? 4.055 14.266 -1.2 1 98.5 161 PHE B CA 1
ATOM 2723 C C . PHE B 1 161 ? 4.984 13.25 -0.543 1 98.5 161 PHE B C 1
ATOM 2725 O O . PHE B 1 161 ? 5.844 13.617 0.262 1 98.5 161 PHE B O 1
ATOM 2732 N N . THR B 1 162 ? 4.844 11.977 -0.86 1 98.62 162 THR B N 1
ATOM 2733 C CA . THR B 1 162 ? 5.656 10.945 -0.229 1 98.62 162 THR B CA 1
ATOM 2734 C C . THR B 1 162 ? 7.117 11.07 -0.644 1 98.62 162 THR B C 1
ATOM 2736 O O . THR B 1 162 ? 8.023 10.766 0.137 1 98.62 162 THR B O 1
ATOM 2739 N N . SER B 1 163 ? 7.348 11.523 -1.857 1 98.25 163 SER B N 1
ATOM 2740 C CA . SER B 1 163 ? 8.719 11.812 -2.273 1 98.25 163 SER B CA 1
ATOM 2741 C C . SER B 1 163 ? 9.352 12.867 -1.378 1 98.25 163 SER B C 1
ATOM 2743 O O . SER B 1 163 ? 10.5 12.719 -0.949 1 98.25 163 SER B O 1
ATOM 2745 N N . ASP B 1 164 ? 8.578 13.922 -1.095 1 98.25 164 ASP B N 1
ATOM 2746 C CA . ASP B 1 164 ? 9.055 14.984 -0.219 1 98.25 164 ASP B CA 1
ATOM 2747 C C . ASP B 1 164 ? 9.305 14.469 1.195 1 98.25 164 ASP B C 1
ATOM 2749 O O . ASP B 1 164 ? 10.242 14.891 1.864 1 98.25 164 ASP B O 1
ATOM 2753 N N . VAL B 1 165 ? 8.469 13.594 1.662 1 98.31 165 VAL B N 1
ATOM 2754 C CA . VAL B 1 165 ? 8.609 13.016 2.996 1 98.31 165 VAL B CA 1
ATOM 2755 C C . VAL B 1 165 ? 9.906 12.219 3.082 1 98.31 165 VAL B C 1
ATOM 2757 O O . VAL B 1 165 ? 10.641 12.32 4.07 1 98.31 165 VAL B O 1
ATOM 2760 N N . VAL B 1 166 ? 10.18 11.398 2.059 1 97.81 166 VAL B N 1
ATOM 2761 C CA . VAL B 1 166 ? 11.406 10.609 2.045 1 97.81 166 VAL B CA 1
ATOM 2762 C C . VAL B 1 166 ? 12.617 11.531 2.012 1 97.81 166 VAL B C 1
ATOM 2764 O O . VAL B 1 166 ? 13.617 11.289 2.693 1 97.81 166 VAL B O 1
ATOM 2767 N N . ASP B 1 167 ? 12.531 12.609 1.234 1 97.19 167 ASP B N 1
ATOM 2768 C CA . ASP B 1 167 ? 13.609 13.594 1.215 1 97.19 167 ASP B CA 1
ATOM 2769 C C . ASP B 1 167 ? 13.852 14.172 2.605 1 97.19 167 ASP B C 1
ATOM 2771 O O . ASP B 1 167 ? 14.992 14.344 3.025 1 97.19 167 ASP B O 1
ATOM 2775 N N . TYR B 1 168 ? 12.758 14.5 3.229 1 97.25 168 TYR B N 1
ATOM 2776 C CA . TYR B 1 168 ? 12.859 15.031 4.586 1 97.25 168 TYR B CA 1
ATOM 2777 C C . TYR B 1 168 ? 13.57 14.047 5.504 1 97.25 168 TYR B C 1
ATOM 2779 O O . TYR B 1 168 ? 14.453 14.43 6.277 1 97.25 168 TYR B O 1
ATOM 2787 N N . TYR B 1 169 ? 13.18 12.781 5.41 1 97 169 TYR B N 1
ATOM 2788 C CA . TYR B 1 169 ? 13.82 11.75 6.211 1 97 169 TYR B CA 1
ATOM 2789 C C . TYR B 1 169 ? 15.312 11.68 5.91 1 97 169 TYR B C 1
ATOM 2791 O O . TYR B 1 169 ? 16.141 11.633 6.828 1 97 169 TYR B O 1
ATOM 2799 N N . LEU B 1 170 ? 15.703 11.586 4.637 1 95.06 170 LEU B N 1
ATOM 2800 C CA . LEU B 1 170 ? 17.094 11.406 4.227 1 95.06 170 LEU B CA 1
ATOM 2801 C C . LEU B 1 170 ? 17.938 12.602 4.641 1 95.06 170 LEU B C 1
ATOM 2803 O O . LEU B 1 170 ? 19.125 12.453 4.926 1 95.06 170 LEU B O 1
ATOM 2807 N N . LYS B 1 171 ? 17.328 13.703 4.727 1 94.38 171 LYS B N 1
ATOM 2808 C CA . LYS B 1 171 ? 18.047 14.922 5.105 1 94.38 171 LYS B CA 1
ATOM 2809 C C . LYS B 1 171 ? 18.219 15 6.621 1 94.38 171 LYS B C 1
ATOM 2811 O O . LYS B 1 171 ? 19.266 15.461 7.102 1 94.3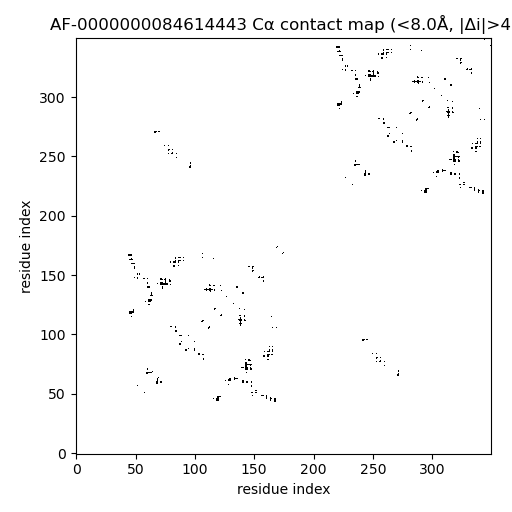8 171 LYS B O 1
ATOM 2816 N N . ASN B 1 172 ? 17.266 14.453 7.367 1 92.06 172 ASN B N 1
ATOM 2817 C CA . ASN B 1 172 ? 17.234 14.711 8.805 1 92.06 172 ASN B CA 1
ATOM 2818 C C . ASN B 1 172 ? 17.578 13.461 9.602 1 92.06 172 ASN B C 1
ATOM 2820 O O . ASN B 1 172 ? 17.906 13.555 10.789 1 92.06 172 ASN B O 1
ATOM 2824 N N . TYR B 1 173 ? 17.469 12.297 9.07 1 84.12 173 TYR B N 1
ATOM 2825 C CA . TYR B 1 173 ? 17.672 11.07 9.828 1 84.12 173 TYR B CA 1
ATOM 2826 C C . TYR B 1 173 ? 18.859 10.297 9.297 1 84.12 173 TYR B C 1
ATOM 2828 O O . TYR B 1 173 ? 19.375 9.398 9.969 1 84.12 173 TYR B O 1
ATOM 2836 N N . ASN B 1 174 ? 19.109 10.297 7.949 1 66.38 174 ASN B N 1
ATOM 2837 C CA . ASN B 1 174 ? 20.172 9.484 7.387 1 66.38 174 ASN B CA 1
ATOM 2838 C C . ASN B 1 174 ? 21.547 10.133 7.594 1 66.38 174 ASN B C 1
ATOM 2840 O O . ASN B 1 174 ? 22.469 9.914 6.805 1 66.38 174 ASN B O 1
ATOM 2844 N N . LYS B 1 175 ? 21.75 10.68 8.766 1 54.91 175 LYS B N 1
ATOM 2845 C CA . LYS B 1 175 ? 23.109 11.125 9.086 1 54.91 175 LYS B CA 1
ATOM 2846 C C . LYS B 1 175 ? 23.922 9.992 9.711 1 54.91 175 LYS B C 1
ATOM 2848 O O . LYS B 1 175 ? 23.375 9.117 10.383 1 54.91 175 LYS B O 1
#